Protein AF-A0A3L7RMN1-F1 (afdb_monomer)

Sequence (192 aa):
MQSLAPSSRGGAVPSQRALVDARATFRQRYGNPAARARTSTATLLVAEALLAEATDESDPAVKWVILDEARKLAISAGSPLIIGRAVRIASSEFDFDALNVEYRSLLEIPLRALDPGRASELAMAAEGIATRAEIDRSFDQALLAQGLSIRAWQRAGNIDGARTATKRLETLEQTAKTARTERTAKTPPRAP

Radius of gyration: 19.56 Å; Cα contacts (8 Å, |Δi|>4): 228; chains: 1; bounding box: 64×32×46 Å

Secondary structure (DSSP, 8-state):
---------SEEPPPHHHHHHHHHHHHHHH--HHHH--SHHHHHHHHHHHHH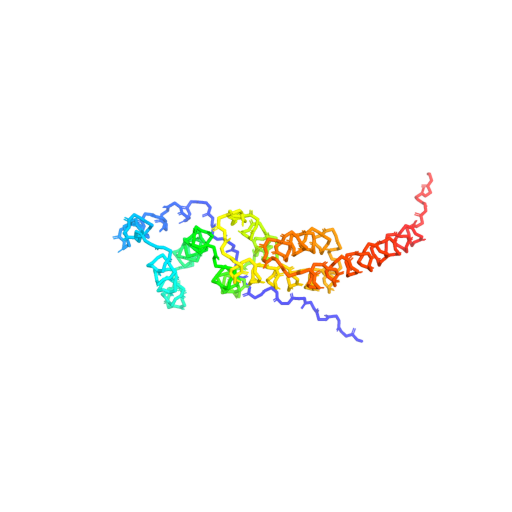HHHH---HHHHHHHHHHHHHHHHHTT-HHHHHHHHHHHHHHEES-HHHHHHHHHHHS-GGG--HHHHHHHHHHHHHHHHHHHHTT-HHHHHHHHHHHHHHHHHTT-HHHHHHHHHHHHHHHHHHHHHHHHHHHTS-----

Structure (mmCIF, N/CA/C/O backbone):
data_AF-A0A3L7RMN1-F1
#
_entry.id   AF-A0A3L7RMN1-F1
#
loop_
_atom_site.group_PDB
_atom_site.id
_atom_site.type_symbol
_atom_site.label_atom_id
_atom_site.label_alt_id
_atom_site.label_comp_id
_atom_site.label_asym_id
_atom_site.label_entity_id
_atom_site.label_seq_id
_atom_site.pdbx_PDB_ins_code
_atom_site.Cartn_x
_atom_site.Cartn_y
_atom_site.Cartn_z
_atom_site.occupancy
_atom_site.B_iso_or_equiv
_atom_site.auth_seq_id
_atom_site.auth_comp_id
_atom_site.auth_asym_id
_atom_site.auth_atom_id
_atom_site.pdbx_PDB_model_num
ATOM 1 N N . MET A 1 1 ? 25.296 22.008 13.315 1.00 45.56 1 MET A N 1
ATOM 2 C CA . MET A 1 1 ? 24.164 21.446 12.549 1.00 45.56 1 MET A CA 1
ATOM 3 C C . MET A 1 1 ? 23.396 20.521 13.477 1.00 45.56 1 MET A C 1
ATOM 5 O O . MET A 1 1 ? 23.897 19.453 13.799 1.00 45.56 1 MET A O 1
ATOM 9 N N . GLN A 1 2 ? 22.269 20.987 14.019 1.00 38.03 2 GLN A N 1
ATOM 10 C CA . GLN A 1 2 ? 21.421 20.189 14.909 1.00 38.03 2 GLN A CA 1
ATOM 11 C C . GLN A 1 2 ? 20.727 19.094 14.092 1.00 38.03 2 GLN A C 1
ATOM 13 O O . GLN A 1 2 ? 20.115 19.378 13.065 1.00 38.03 2 GLN A O 1
ATOM 18 N N . SER A 1 3 ? 20.875 17.849 14.540 1.00 39.81 3 SER A N 1
ATOM 19 C CA . SER A 1 3 ? 20.161 16.692 14.009 1.00 39.81 3 SER A CA 1
ATOM 20 C C . SER A 1 3 ? 18.673 16.868 14.308 1.00 39.81 3 SER A C 1
ATOM 22 O O . SER A 1 3 ? 18.268 16.829 15.470 1.00 39.81 3 SER A O 1
ATOM 24 N N . LEU A 1 4 ? 17.869 17.115 13.275 1.00 41.44 4 LEU A N 1
ATOM 25 C CA . LEU A 1 4 ? 16.416 17.046 13.375 1.00 41.44 4 LEU A CA 1
ATOM 26 C C . LEU A 1 4 ? 16.054 15.571 13.562 1.00 41.44 4 LEU A C 1
ATOM 28 O O . LEU A 1 4 ? 16.084 14.793 12.611 1.00 41.44 4 LEU A O 1
ATOM 32 N N . ALA A 1 5 ? 15.763 15.176 14.801 1.00 39.75 5 ALA A N 1
ATOM 33 C CA . ALA A 1 5 ? 15.141 13.888 15.067 1.00 39.75 5 ALA A CA 1
ATOM 34 C C . ALA A 1 5 ? 13.833 13.791 14.255 1.00 39.75 5 ALA A C 1
ATOM 36 O O . ALA A 1 5 ? 13.096 14.784 14.186 1.00 39.75 5 ALA A O 1
ATOM 37 N N . PRO A 1 6 ? 13.525 12.639 13.633 1.00 45.91 6 PRO A N 1
ATOM 38 C CA . PRO A 1 6 ? 12.238 12.456 12.983 1.00 45.91 6 PRO A CA 1
ATOM 39 C C . PRO A 1 6 ? 11.158 12.615 14.052 1.00 45.91 6 PRO A C 1
ATOM 41 O O . PRO A 1 6 ? 11.152 11.920 15.067 1.00 45.91 6 PRO A O 1
ATOM 44 N N . SER A 1 7 ? 10.271 13.587 13.859 1.00 41.56 7 SER A N 1
ATOM 45 C CA . SER A 1 7 ? 9.122 13.758 14.735 1.00 41.56 7 SER A CA 1
ATOM 46 C C . SER A 1 7 ? 8.133 12.642 14.406 1.00 41.56 7 SER A C 1
ATOM 48 O O . SER A 1 7 ? 7.316 12.794 13.503 1.00 41.56 7 SER A O 1
ATOM 50 N N . SER A 1 8 ? 8.230 11.512 15.116 1.00 45.84 8 SER A N 1
ATOM 51 C CA . SER A 1 8 ? 7.129 10.546 15.193 1.00 45.84 8 SER A CA 1
ATOM 52 C C . SER A 1 8 ? 5.973 11.268 15.888 1.00 45.84 8 SER A C 1
ATOM 54 O O . SER A 1 8 ? 5.980 11.459 17.102 1.00 45.84 8 SER A O 1
ATOM 56 N N . ARG A 1 9 ? 5.061 11.837 15.090 1.00 56.22 9 ARG A N 1
ATOM 57 C CA . ARG A 1 9 ? 3.882 12.574 15.580 1.00 56.22 9 ARG A CA 1
ATOM 58 C C . ARG A 1 9 ? 2.673 11.660 15.802 1.00 56.22 9 ARG A C 1
ATOM 60 O O . ARG A 1 9 ? 1.642 12.156 16.239 1.00 56.22 9 ARG A O 1
ATOM 67 N N . GLY A 1 10 ? 2.790 10.366 15.503 1.00 61.72 10 GLY A N 1
ATOM 68 C CA . GLY A 1 10 ? 1.708 9.398 15.657 1.00 61.72 10 GLY A CA 1
ATOM 69 C C . GLY A 1 10 ? 1.657 8.789 17.058 1.00 61.72 10 GLY A C 1
ATOM 70 O O . GLY A 1 10 ? 2.688 8.562 17.690 1.00 61.72 10 GLY A O 1
ATOM 71 N N . GLY A 1 11 ? 0.451 8.497 17.543 1.00 82.31 11 GLY A N 1
ATOM 72 C CA . GLY A 1 11 ? 0.253 7.625 18.700 1.00 82.31 11 GLY A CA 1
ATOM 73 C C . GLY A 1 11 ? 0.649 6.179 18.380 1.00 82.31 11 GLY A C 1
ATOM 74 O O . GLY A 1 11 ? 0.786 5.791 17.223 1.00 82.31 11 GLY A O 1
ATOM 75 N N . ALA A 1 12 ? 0.829 5.336 19.394 1.00 89.44 12 ALA A N 1
ATOM 76 C CA . ALA A 1 12 ? 1.046 3.911 19.145 1.00 89.44 12 ALA A CA 1
ATOM 77 C C . ALA A 1 12 ? -0.178 3.284 18.449 1.00 89.44 12 ALA A C 1
ATOM 79 O O . ALA A 1 12 ? -1.318 3.672 18.718 1.00 89.44 12 ALA A O 1
ATOM 80 N N . VAL A 1 13 ? 0.050 2.274 17.599 1.00 92.56 13 VAL A N 1
ATOM 81 C CA . VAL A 1 13 ? -1.041 1.445 17.061 1.00 92.56 13 VAL A CA 1
ATOM 82 C C . VAL A 1 13 ? -1.879 0.888 18.224 1.00 92.56 13 VAL A C 1
ATOM 84 O O . VAL A 1 13 ? -1.303 0.402 19.207 1.00 92.56 13 VAL A O 1
ATOM 87 N N . PRO A 1 14 ? -3.223 0.927 18.144 1.00 94.50 14 PRO A N 1
ATOM 88 C CA . PRO A 1 14 ? -4.084 0.410 19.200 1.00 94.50 14 PRO A CA 1
ATOM 89 C C . PRO A 1 14 ? -3.776 -1.051 19.551 1.00 94.50 14 PRO A C 1
ATOM 91 O O . PRO A 1 14 ? -3.522 -1.886 18.682 1.00 94.50 14 PRO A O 1
ATOM 94 N N . SER A 1 15 ? -3.831 -1.374 20.846 1.00 94.56 15 SER A N 1
ATOM 95 C CA . SER A 1 15 ? -3.582 -2.738 21.325 1.00 94.56 15 SER A CA 1
ATOM 96 C C . SER A 1 15 ? -4.578 -3.745 20.743 1.00 94.56 15 SER A C 1
ATOM 98 O O . SER A 1 15 ? -5.725 -3.408 20.448 1.00 94.56 15 SER A O 1
ATOM 100 N N . GLN A 1 16 ? -4.187 -5.021 20.675 1.00 93.19 16 GLN A N 1
ATOM 101 C CA . GLN A 1 16 ? -5.059 -6.081 20.160 1.00 93.19 16 GLN A CA 1
ATOM 102 C C . GLN A 1 16 ? -6.410 -6.144 20.886 1.00 93.19 16 GLN A C 1
ATOM 104 O O . GLN A 1 16 ? -7.436 -6.365 20.249 1.00 93.19 16 GLN A O 1
ATOM 109 N N . ARG A 1 17 ? -6.429 -5.913 22.206 1.00 93.12 17 ARG A N 1
ATOM 110 C CA . ARG A 1 17 ? -7.670 -5.867 22.989 1.00 93.12 17 ARG A CA 1
ATOM 111 C C . ARG A 1 17 ? -8.572 -4.713 22.543 1.00 93.12 17 ARG A C 1
ATOM 113 O O . ARG A 1 17 ? -9.737 -4.952 22.257 1.00 93.12 17 ARG A O 1
ATOM 120 N N . ALA A 1 18 ? -8.020 -3.506 22.406 1.00 94.69 18 ALA A N 1
ATOM 121 C CA . ALA A 1 18 ? -8.768 -2.343 21.922 1.00 94.69 18 ALA A CA 1
ATOM 122 C C . ALA A 1 18 ? -9.314 -2.562 20.500 1.00 94.69 18 ALA A C 1
ATOM 124 O O . ALA A 1 18 ? -10.435 -2.168 20.193 1.00 94.69 18 ALA A O 1
ATOM 125 N N . LEU A 1 19 ? -8.559 -3.258 19.643 1.00 95.56 19 LEU A N 1
ATOM 126 C CA . LEU A 1 19 ? -9.004 -3.599 18.291 1.00 95.56 19 LEU A CA 1
ATOM 127 C C . LEU A 1 19 ? -10.163 -4.605 18.266 1.00 95.56 19 LEU A C 1
ATOM 129 O O . LEU A 1 19 ? -10.961 -4.570 17.330 1.00 95.56 19 LEU A O 1
ATOM 133 N N . VAL A 1 20 ? -10.285 -5.500 19.252 1.00 95.38 20 VAL A N 1
ATOM 134 C CA . VAL A 1 20 ? -11.439 -6.414 19.347 1.00 95.38 20 VAL A CA 1
ATOM 135 C C . VAL A 1 20 ? -12.719 -5.624 19.616 1.00 95.38 20 VAL A C 1
ATOM 137 O O . VAL A 1 20 ? -13.703 -5.800 18.891 1.00 95.38 20 VAL A O 1
ATOM 140 N N . ASP A 1 21 ? -12.677 -4.717 20.591 1.00 94.00 21 ASP A N 1
ATOM 141 C CA . ASP A 1 21 ? -13.819 -3.875 20.960 1.00 94.00 21 ASP A CA 1
ATOM 142 C C . ASP A 1 21 ? -14.177 -2.913 19.815 1.00 94.00 21 ASP A C 1
ATOM 144 O O . ASP A 1 21 ? -15.328 -2.852 19.378 1.00 94.00 21 ASP A O 1
ATOM 148 N N . ALA A 1 22 ? -13.178 -2.265 19.210 1.00 96.38 22 ALA A N 1
ATOM 149 C CA . ALA A 1 22 ? -13.371 -1.389 18.056 1.00 96.38 22 ALA A CA 1
ATOM 150 C C . ALA A 1 22 ? -13.983 -2.110 16.843 1.00 96.38 22 ALA A C 1
ATOM 152 O O . ALA A 1 22 ? -14.832 -1.550 16.151 1.00 96.38 22 ALA A O 1
ATOM 153 N N . ARG A 1 23 ? -13.625 -3.379 16.593 1.00 95.56 23 ARG A N 1
ATOM 154 C CA . ARG A 1 23 ? -14.259 -4.199 15.540 1.00 95.56 23 ARG A CA 1
ATOM 155 C C . ARG A 1 23 ? -15.709 -4.548 15.859 1.00 95.56 23 ARG A C 1
ATOM 157 O O . ARG A 1 23 ? -16.492 -4.768 14.933 1.00 95.56 23 ARG A O 1
ATOM 164 N N . ALA A 1 24 ? -16.086 -4.664 17.131 1.00 94.12 24 ALA A N 1
ATOM 165 C CA . ALA A 1 24 ? -17.489 -4.816 17.508 1.00 94.12 24 ALA A CA 1
ATOM 166 C C . ALA A 1 24 ? -18.262 -3.523 17.210 1.00 94.12 24 ALA A C 1
ATOM 168 O O . ALA A 1 24 ? -19.269 -3.580 16.502 1.00 94.12 24 ALA A O 1
ATOM 169 N N . THR A 1 25 ? -17.726 -2.370 17.622 1.00 94.88 25 THR A N 1
ATOM 170 C CA . THR A 1 25 ? -18.287 -1.043 17.320 1.00 94.88 25 THR A CA 1
ATOM 171 C C . THR A 1 25 ? -18.431 -0.814 15.816 1.00 94.88 25 THR A C 1
ATOM 173 O O . THR A 1 25 ? -19.506 -0.450 15.340 1.00 94.88 25 THR A O 1
ATOM 176 N N . PHE A 1 26 ? -17.386 -1.103 15.036 1.00 95.94 26 PHE A N 1
ATOM 177 C CA . PHE A 1 26 ? -17.414 -0.993 13.578 1.00 95.94 26 PHE A CA 1
ATOM 178 C C . PHE A 1 26 ? -18.531 -1.848 12.966 1.00 95.94 26 PHE A C 1
ATOM 180 O O . PHE A 1 26 ? -19.325 -1.358 12.164 1.00 95.94 26 PHE A O 1
ATOM 187 N N . ARG A 1 27 ? -18.643 -3.121 13.371 1.00 94.50 27 ARG A N 1
ATOM 188 C CA . ARG A 1 27 ? -19.690 -4.025 12.866 1.00 94.50 27 ARG A CA 1
ATOM 189 C C . ARG A 1 27 ? -21.091 -3.566 13.254 1.00 94.50 27 ARG A C 1
ATOM 191 O O . ARG A 1 27 ? -22.009 -3.735 12.460 1.00 94.50 27 ARG A O 1
ATOM 198 N N . GLN A 1 28 ? -21.266 -2.978 14.434 1.00 94.12 28 GLN A N 1
ATOM 199 C CA . GLN A 1 28 ? -22.550 -2.419 14.847 1.00 94.12 28 GLN A CA 1
ATOM 200 C C . GLN A 1 28 ? -22.950 -1.215 13.980 1.00 94.12 28 GLN A C 1
ATOM 202 O O . GLN A 1 28 ? -24.106 -1.125 13.576 1.00 94.12 28 GLN A O 1
ATOM 207 N N . ARG A 1 29 ? -22.003 -0.319 13.663 1.00 93.94 29 ARG A N 1
ATOM 208 C CA . ARG A 1 29 ? -22.262 0.886 12.853 1.00 93.94 29 ARG A CA 1
ATOM 209 C C . ARG A 1 29 ? -22.457 0.573 11.368 1.00 93.94 29 ARG A C 1
ATOM 211 O O . ARG A 1 29 ? -23.415 1.034 10.755 1.00 93.94 29 ARG A O 1
ATOM 218 N N . TYR A 1 30 ? -21.570 -0.233 10.786 1.00 91.44 30 TYR A N 1
ATOM 219 C CA . TYR A 1 30 ? -21.488 -0.413 9.330 1.00 91.44 30 TYR A CA 1
ATOM 220 C C . TYR A 1 30 ? -21.954 -1.791 8.843 1.00 91.44 30 TYR A C 1
ATOM 222 O O . TYR A 1 30 ? -22.205 -1.983 7.650 1.00 91.44 30 TYR A O 1
ATOM 230 N N . GLY A 1 31 ? -22.112 -2.766 9.742 1.00 89.75 31 GLY A N 1
ATOM 231 C CA . GLY A 1 31 ? -22.397 -4.152 9.381 1.00 89.75 31 GLY A CA 1
ATOM 232 C C . GLY A 1 31 ? -21.205 -4.815 8.690 1.00 89.75 31 GLY A C 1
ATOM 233 O O . GLY A 1 31 ? -20.082 -4.779 9.189 1.00 89.75 31 GLY A O 1
ATOM 234 N N . ASN A 1 32 ? -21.460 -5.435 7.534 1.00 85.44 32 ASN A N 1
ATOM 235 C CA . ASN A 1 32 ? -20.429 -5.947 6.633 1.00 85.44 32 ASN A CA 1
ATOM 236 C C . ASN A 1 32 ? -20.4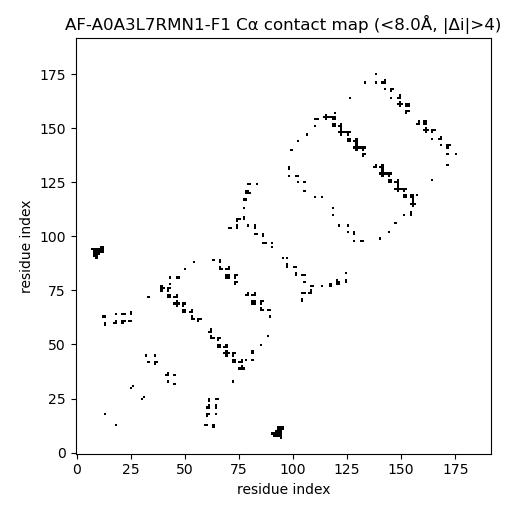54 -5.122 5.330 1.00 85.44 32 ASN A C 1
ATOM 238 O O . ASN A 1 32 ? -21.273 -5.410 4.450 1.00 85.44 32 ASN A O 1
ATOM 242 N N . PRO A 1 33 ? -19.597 -4.091 5.200 1.00 79.50 33 PRO A N 1
ATOM 243 C CA . PRO A 1 33 ? -19.601 -3.208 4.036 1.00 79.50 33 PRO A CA 1
ATOM 244 C C . PRO A 1 33 ? -19.289 -3.959 2.736 1.00 79.50 33 PRO A C 1
ATOM 246 O O . PRO A 1 33 ? -19.940 -3.726 1.718 1.00 79.50 33 PRO A O 1
ATOM 249 N N . ALA A 1 34 ? -18.371 -4.932 2.791 1.00 75.62 34 ALA A N 1
ATOM 250 C CA . ALA A 1 34 ? -18.014 -5.769 1.647 1.00 75.62 34 ALA A CA 1
ATOM 251 C C . ALA A 1 34 ? -19.207 -6.594 1.137 1.00 75.62 34 ALA A C 1
ATOM 253 O O . ALA A 1 34 ? -19.394 -6.733 -0.065 1.00 75.62 34 ALA A O 1
ATOM 254 N N . ALA A 1 35 ? -20.068 -7.090 2.032 1.00 79.19 35 ALA A N 1
ATOM 255 C CA . ALA A 1 35 ? -21.261 -7.842 1.634 1.00 79.19 35 ALA A CA 1
ATOM 256 C C . ALA A 1 35 ? -22.322 -6.978 0.924 1.00 79.19 35 ALA A C 1
ATOM 258 O O . ALA A 1 35 ? -23.165 -7.504 0.194 1.00 79.19 35 ALA A O 1
ATOM 259 N N . ARG A 1 36 ? -22.309 -5.656 1.141 1.00 78.50 36 ARG A N 1
ATOM 260 C CA . ARG A 1 36 ? -23.261 -4.716 0.526 1.00 78.50 36 ARG A CA 1
ATOM 261 C C . ARG A 1 36 ? -22.786 -4.220 -0.842 1.00 78.50 36 ARG A C 1
ATOM 263 O O . ARG A 1 36 ? -23.615 -3.929 -1.703 1.00 78.50 36 ARG A O 1
ATOM 270 N N . ALA A 1 37 ? -21.476 -4.162 -1.064 1.00 88.94 37 ALA A N 1
ATOM 271 C CA . ALA A 1 37 ? -20.878 -3.708 -2.311 1.00 88.94 37 ALA A CA 1
ATOM 272 C C . ALA A 1 37 ? -20.697 -4.864 -3.314 1.00 88.94 37 ALA A C 1
ATOM 274 O O . ALA A 1 37 ? -19.720 -5.603 -3.279 1.00 88.94 37 ALA A O 1
ATOM 275 N N . ARG A 1 38 ? -21.655 -5.026 -4.237 1.00 87.50 38 ARG A N 1
ATOM 276 C CA . ARG A 1 38 ? -21.656 -6.132 -5.223 1.00 87.50 38 ARG A CA 1
ATOM 277 C C . ARG A 1 38 ? -20.805 -5.884 -6.474 1.00 87.50 38 ARG A C 1
ATOM 279 O O . ARG A 1 38 ? -20.709 -6.764 -7.323 1.00 87.50 38 ARG A O 1
ATOM 286 N N . THR A 1 39 ? -20.231 -4.694 -6.625 1.00 92.06 39 THR A N 1
ATOM 287 C CA . THR A 1 39 ? -19.416 -4.306 -7.787 1.00 92.06 39 THR A CA 1
ATOM 288 C C . THR A 1 39 ? -18.154 -3.597 -7.322 1.00 92.06 39 THR A C 1
ATOM 290 O O . THR A 1 39 ? -18.161 -2.970 -6.264 1.00 92.06 39 THR A O 1
ATOM 293 N N . SER A 1 40 ? -17.086 -3.636 -8.124 1.00 91.12 40 SER A N 1
ATOM 294 C CA . SER A 1 40 ? -15.842 -2.914 -7.821 1.00 91.12 40 SER A CA 1
ATOM 295 C C . SER A 1 40 ? -16.099 -1.423 -7.591 1.00 91.12 40 SER A C 1
ATOM 297 O O . SER A 1 40 ? -15.628 -0.869 -6.605 1.00 91.12 40 SER A O 1
ATOM 299 N N . THR A 1 41 ? -16.925 -0.786 -8.424 1.00 93.31 41 THR A N 1
ATOM 300 C CA . THR A 1 41 ? -17.320 0.621 -8.258 1.00 93.31 41 THR A CA 1
ATOM 301 C C . THR A 1 41 ? -18.026 0.878 -6.928 1.00 93.31 41 THR A C 1
ATOM 303 O O . THR A 1 41 ? -17.667 1.821 -6.228 1.00 93.31 41 THR A O 1
ATOM 306 N N . ALA A 1 42 ? -18.996 0.040 -6.542 1.00 94.56 42 ALA A N 1
ATOM 307 C CA . ALA A 1 42 ? -19.669 0.184 -5.252 1.00 94.56 42 ALA A CA 1
ATOM 308 C C . ALA A 1 42 ? -18.687 -0.005 -4.085 1.00 94.56 42 ALA A C 1
ATOM 310 O O . ALA A 1 42 ? -18.741 0.741 -3.112 1.00 94.56 42 ALA A O 1
ATOM 311 N N . THR A 1 43 ? -17.750 -0.948 -4.204 1.00 95.56 43 THR A N 1
ATOM 312 C CA . THR A 1 43 ? -16.712 -1.192 -3.195 1.00 95.56 43 THR A CA 1
ATOM 313 C C . THR A 1 43 ? -15.807 0.024 -3.020 1.00 95.56 43 THR A C 1
ATOM 315 O O . THR A 1 43 ? -15.489 0.385 -1.889 1.00 95.56 43 THR A O 1
ATOM 318 N N . LEU A 1 44 ? -15.440 0.700 -4.114 1.00 95.44 44 LEU A N 1
ATOM 319 C CA . LEU A 1 44 ? -14.654 1.936 -4.059 1.00 95.44 44 LEU A CA 1
ATOM 320 C C . LEU A 1 44 ? -15.417 3.074 -3.384 1.00 95.44 44 LEU A C 1
ATOM 322 O O . LEU A 1 44 ? -14.840 3.758 -2.547 1.00 95.44 44 LEU A O 1
ATOM 326 N N . LEU A 1 45 ? -16.704 3.251 -3.696 1.00 96.00 45 LEU A N 1
ATOM 327 C CA . LEU A 1 45 ? -17.532 4.276 -3.051 1.00 96.00 45 LEU A CA 1
ATOM 328 C C . LEU A 1 45 ? -17.639 4.051 -1.538 1.00 96.00 45 LEU A C 1
ATOM 330 O O . LEU A 1 45 ? -17.542 5.001 -0.767 1.00 96.00 45 LEU A O 1
ATOM 334 N N . VAL A 1 46 ? -17.791 2.796 -1.107 1.00 96.56 46 VAL A N 1
ATOM 335 C CA . VAL A 1 46 ? -17.795 2.449 0.320 1.00 96.56 46 VAL A CA 1
ATOM 336 C C . VAL A 1 46 ? -16.430 2.721 0.953 1.00 96.56 46 VAL A C 1
ATOM 338 O O . VAL A 1 46 ? -16.374 3.290 2.039 1.00 96.56 46 VAL A O 1
ATOM 341 N N . ALA A 1 47 ? -15.330 2.357 0.289 1.00 97.44 47 ALA A N 1
ATOM 342 C CA . ALA A 1 47 ? -13.989 2.624 0.802 1.00 97.44 47 ALA A CA 1
ATOM 343 C C . ALA A 1 47 ? -13.718 4.134 0.952 1.00 97.44 47 ALA A C 1
ATOM 345 O O . ALA A 1 47 ? -13.189 4.554 1.976 1.00 97.44 47 ALA A O 1
ATOM 346 N N . GLU A 1 48 ? -14.131 4.954 -0.019 1.00 97.44 48 GLU A N 1
ATOM 347 C CA . GLU A 1 48 ? -14.050 6.421 0.056 1.00 97.44 48 GLU A CA 1
ATOM 348 C C . GLU A 1 48 ? -14.887 6.989 1.208 1.00 97.44 48 GLU A C 1
ATOM 350 O O . GLU A 1 48 ? -14.401 7.833 1.960 1.00 97.44 48 GLU A O 1
ATOM 355 N N . ALA A 1 49 ? -16.117 6.496 1.393 1.00 96.69 49 ALA A N 1
ATOM 356 C CA . ALA A 1 49 ? -16.969 6.914 2.505 1.00 96.69 49 ALA A CA 1
ATOM 357 C C . ALA A 1 49 ? -16.328 6.597 3.867 1.00 96.69 49 ALA A C 1
ATOM 359 O O . ALA A 1 49 ? -16.347 7.435 4.764 1.00 96.69 49 ALA A O 1
ATOM 360 N N . LEU A 1 50 ? -15.697 5.424 4.006 1.00 97.69 50 LEU A N 1
ATOM 361 C CA . LEU A 1 50 ? -14.948 5.071 5.214 1.00 97.69 50 LEU A CA 1
ATOM 362 C C . LEU A 1 50 ? -13.719 5.971 5.422 1.00 97.69 50 LEU A C 1
ATOM 364 O O . LEU A 1 50 ? -13.430 6.334 6.557 1.00 97.69 50 LEU A O 1
ATOM 368 N N . LEU A 1 51 ? -12.998 6.362 4.364 1.00 97.81 51 LEU A N 1
ATOM 369 C CA . LEU A 1 51 ? -11.875 7.301 4.502 1.00 97.81 51 LEU A CA 1
ATOM 370 C C . LEU A 1 51 ? -12.319 8.693 4.961 1.00 97.81 51 LEU A C 1
ATOM 372 O O . LEU A 1 51 ? -11.607 9.325 5.741 1.00 97.81 51 LEU A O 1
ATOM 376 N N . ALA A 1 52 ? -13.467 9.170 4.476 1.00 97.12 52 ALA A N 1
ATOM 377 C CA . ALA A 1 52 ? -14.038 10.430 4.936 1.00 97.12 52 ALA A CA 1
ATOM 378 C C . ALA A 1 52 ? -14.378 10.345 6.432 1.00 97.12 52 ALA A C 1
ATOM 380 O O . ALA A 1 52 ? -13.869 11.135 7.218 1.00 97.12 52 ALA A O 1
ATOM 381 N N . GLU A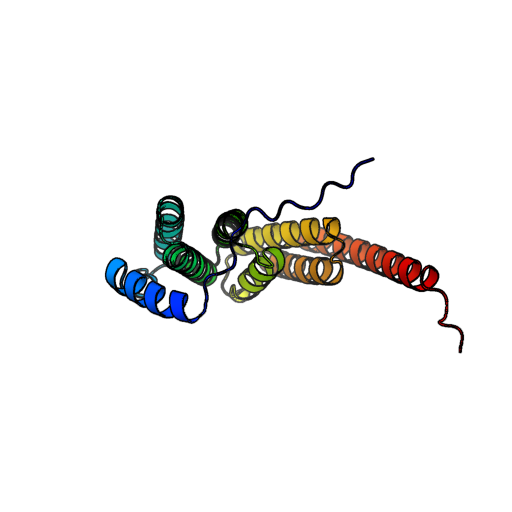 1 53 ? -15.113 9.310 6.836 1.00 96.81 53 GLU A N 1
ATOM 382 C CA . GLU A 1 53 ? -15.494 9.070 8.233 1.00 96.81 53 GLU A CA 1
ATOM 383 C C . GLU A 1 53 ? -14.287 8.915 9.175 1.00 96.81 53 GLU A C 1
ATOM 385 O O . GLU A 1 53 ? -14.280 9.444 10.283 1.00 96.81 53 GLU A O 1
ATOM 390 N N . ALA A 1 54 ? -13.224 8.230 8.740 1.00 97.19 54 ALA A N 1
ATOM 391 C CA . ALA A 1 54 ? -12.008 8.067 9.540 1.00 97.19 54 ALA A CA 1
ATOM 392 C C . ALA A 1 54 ? -11.340 9.403 9.910 1.00 97.19 54 ALA A C 1
ATOM 394 O O . ALA A 1 54 ? -10.578 9.457 10.876 1.00 97.19 54 ALA A O 1
ATOM 395 N N . THR A 1 55 ? -11.594 10.464 9.139 1.00 95.25 55 THR A N 1
ATOM 396 C CA . THR A 1 55 ? -11.052 11.801 9.408 1.00 95.25 55 THR A CA 1
ATOM 397 C C . THR A 1 55 ? -11.730 12.437 10.625 1.00 95.25 55 THR A C 1
ATOM 399 O O . THR A 1 55 ? -11.056 13.107 11.405 1.00 95.25 55 THR A O 1
ATOM 402 N N . ASP A 1 56 ? -13.022 12.160 10.823 1.00 95.81 56 ASP A N 1
ATOM 403 C CA . ASP A 1 56 ? -13.848 12.726 11.897 1.00 95.81 56 ASP A CA 1
ATOM 404 C C . ASP A 1 56 ? -13.952 11.809 13.136 1.00 95.81 56 ASP A C 1
ATOM 406 O O . ASP A 1 56 ? -14.382 12.248 14.204 1.00 95.81 56 ASP A O 1
ATOM 410 N N . GLU A 1 57 ? -13.535 10.541 13.032 1.00 97.25 57 GLU A N 1
ATOM 411 C CA . GLU A 1 57 ? -13.550 9.596 14.154 1.00 97.25 57 GLU A CA 1
ATOM 412 C C . GLU A 1 57 ? -12.566 10.010 15.262 1.00 97.25 57 GLU A C 1
ATOM 414 O O . GLU A 1 57 ? -11.372 10.223 15.029 1.00 97.25 57 GLU A O 1
ATOM 419 N N . SER A 1 58 ? -13.058 10.086 16.498 1.00 95.69 58 SER A N 1
ATOM 420 C CA . SER A 1 58 ? -12.276 10.513 17.659 1.00 95.69 58 SER A CA 1
ATOM 421 C C . SER A 1 58 ? -11.665 9.347 18.431 1.00 95.69 58 SER A C 1
ATOM 423 O O . SER A 1 58 ? -10.607 9.520 19.037 1.00 95.69 58 SER A O 1
ATOM 425 N N . ASP A 1 59 ? -12.279 8.161 18.396 1.00 96.31 59 ASP A N 1
ATOM 426 C CA . ASP A 1 59 ? -11.732 6.956 19.018 1.00 96.31 59 ASP A CA 1
ATOM 427 C C . ASP A 1 59 ? -10.593 6.385 18.145 1.00 96.31 59 ASP A C 1
ATOM 429 O O . ASP A 1 59 ? -10.847 5.905 17.034 1.00 96.31 59 ASP A O 1
ATOM 433 N N . PRO A 1 60 ? -9.332 6.365 18.625 1.00 95.94 60 PRO A N 1
ATOM 434 C CA . PRO A 1 60 ? -8.201 5.900 17.824 1.00 95.94 60 PRO A CA 1
ATOM 435 C C . PRO A 1 60 ? -8.306 4.427 17.406 1.00 95.94 60 PRO A C 1
ATOM 437 O O . PRO A 1 60 ? -7.854 4.055 16.321 1.00 95.94 60 PRO A O 1
ATOM 440 N N . ALA A 1 61 ? -8.904 3.570 18.239 1.00 96.94 61 ALA A N 1
ATOM 441 C CA . ALA A 1 61 ? -9.068 2.156 17.923 1.00 96.94 61 ALA A CA 1
ATOM 442 C C . ALA A 1 61 ? -10.122 1.955 16.830 1.00 96.94 61 ALA A C 1
ATOM 444 O O . ALA A 1 61 ? -9.909 1.162 15.909 1.00 96.94 61 ALA A O 1
ATOM 445 N N . VAL A 1 62 ? -11.226 2.705 16.887 1.00 97.06 62 VAL A N 1
ATOM 446 C CA . VAL A 1 62 ? -12.251 2.686 15.833 1.00 97.06 62 VAL A CA 1
ATOM 447 C C . VAL A 1 62 ? -11.706 3.295 14.543 1.00 97.06 62 VAL A C 1
ATOM 449 O O . VAL A 1 62 ? -11.845 2.668 13.492 1.00 97.06 62 VAL A O 1
ATOM 452 N N . LYS A 1 63 ? -10.998 4.432 14.613 1.00 97.88 63 LYS A N 1
ATOM 453 C CA . LYS A 1 63 ? -10.341 5.067 13.458 1.00 97.88 63 LYS A CA 1
ATOM 454 C C . LYS A 1 63 ? -9.408 4.091 12.744 1.00 97.88 63 LYS A C 1
ATOM 456 O O . LYS A 1 63 ? -9.501 3.926 11.528 1.00 97.88 63 LYS A O 1
ATOM 461 N N . TRP A 1 64 ? -8.557 3.388 13.496 1.00 97.75 64 TRP A N 1
ATOM 462 C CA . TRP A 1 64 ? -7.668 2.367 12.938 1.00 97.75 64 TRP A CA 1
ATOM 463 C C . TRP A 1 64 ? -8.440 1.274 12.190 1.00 97.75 64 TRP A C 1
ATOM 465 O O . TRP A 1 64 ? -8.074 0.909 11.074 1.00 97.75 64 TRP A O 1
ATOM 475 N N . VAL A 1 65 ? -9.525 0.758 12.779 1.00 97.75 65 VAL A N 1
ATOM 476 C CA . VAL A 1 65 ? -10.358 -0.273 12.140 1.00 97.75 65 VAL A CA 1
ATOM 477 C C . VAL A 1 65 ? -11.021 0.256 10.867 1.00 97.75 65 VAL A C 1
ATOM 479 O O . VAL A 1 65 ? -11.018 -0.452 9.864 1.00 97.75 65 VAL A O 1
ATOM 482 N N . ILE A 1 66 ? -11.538 1.489 10.864 1.00 98.06 66 ILE A N 1
ATOM 483 C CA . ILE A 1 66 ? -12.135 2.102 9.668 1.00 98.06 66 ILE A CA 1
ATOM 484 C C . ILE A 1 66 ? -11.102 2.187 8.534 1.00 98.06 66 ILE A C 1
ATOM 486 O O . ILE A 1 66 ? -11.394 1.779 7.408 1.00 98.06 66 ILE A O 1
ATOM 490 N N . LEU A 1 67 ? -9.883 2.651 8.829 1.00 98.25 67 LEU A N 1
ATOM 491 C CA . LEU A 1 67 ? -8.795 2.751 7.849 1.00 98.25 67 LEU A CA 1
ATOM 492 C C . LEU A 1 67 ? -8.345 1.373 7.334 1.00 98.25 67 LEU A C 1
ATOM 494 O O . LEU A 1 67 ? -8.122 1.209 6.132 1.00 98.25 67 LEU A O 1
ATOM 498 N N . ASP A 1 68 ? -8.251 0.369 8.214 1.00 97.69 68 ASP A N 1
ATOM 499 C CA . ASP A 1 68 ? -7.916 -1.011 7.838 1.00 97.69 68 ASP A CA 1
ATOM 500 C C . ASP A 1 68 ? -8.987 -1.629 6.923 1.00 97.69 68 ASP A C 1
ATOM 502 O O . ASP A 1 68 ? -8.659 -2.259 5.916 1.00 97.69 68 ASP A O 1
ATOM 506 N N . GLU A 1 69 ? -10.270 -1.415 7.217 1.00 97.69 69 GLU A N 1
ATOM 507 C CA . GLU A 1 69 ? -11.373 -1.911 6.387 1.00 97.69 69 GLU A CA 1
ATOM 508 C C . GLU A 1 69 ? -11.474 -1.166 5.047 1.00 97.69 69 GLU A C 1
ATOM 510 O O . GLU A 1 69 ? -11.640 -1.806 4.007 1.00 97.69 69 GLU A O 1
ATOM 515 N N . ALA A 1 70 ? -11.272 0.157 5.021 1.00 98.12 70 ALA A N 1
ATOM 516 C CA . ALA A 1 70 ? -11.188 0.924 3.775 1.00 98.12 70 ALA A CA 1
ATOM 517 C C . ALA A 1 70 ? -10.060 0.403 2.869 1.00 98.12 70 ALA A C 1
ATOM 519 O O . ALA A 1 70 ? -10.258 0.195 1.668 1.00 98.12 70 ALA A O 1
ATOM 520 N N . ARG A 1 71 ? -8.889 0.113 3.452 1.00 98.19 71 ARG A N 1
ATOM 521 C CA . ARG A 1 71 ? -7.747 -0.480 2.747 1.00 98.19 71 ARG A CA 1
ATOM 522 C C . ARG A 1 71 ? -8.081 -1.862 2.181 1.00 98.19 71 ARG A C 1
ATOM 524 O O . ARG A 1 71 ? -7.792 -2.109 1.014 1.00 98.19 71 ARG A O 1
ATOM 531 N N . LYS A 1 72 ? -8.724 -2.751 2.947 1.00 97.19 72 LYS A N 1
ATOM 532 C CA . LYS A 1 72 ? -9.139 -4.086 2.460 1.00 97.19 72 LYS A CA 1
ATOM 533 C C . LYS A 1 72 ? -10.142 -4.011 1.314 1.00 97.19 72 LYS A C 1
ATOM 535 O O . LYS A 1 72 ? -10.009 -4.739 0.331 1.00 97.19 72 LYS A O 1
ATOM 540 N N . LEU A 1 73 ? -11.123 -3.113 1.409 1.00 96.88 73 LEU A N 1
ATOM 541 C CA . LEU A 1 73 ? -12.073 -2.878 0.322 1.00 96.88 73 LEU A CA 1
ATOM 542 C C . LEU A 1 73 ? -11.344 -2.378 -0.930 1.00 96.88 73 LEU A C 1
ATOM 544 O O . LEU A 1 73 ? -11.572 -2.907 -2.018 1.00 96.88 73 LEU A O 1
ATOM 548 N N . ALA A 1 74 ? -10.405 -1.443 -0.780 1.00 97.19 74 ALA A N 1
ATOM 549 C CA . ALA A 1 74 ? -9.587 -0.947 -1.882 1.00 97.19 74 ALA A CA 1
ATOM 550 C C . ALA A 1 74 ? -8.722 -2.037 -2.534 1.00 97.19 74 ALA A C 1
ATOM 552 O O . ALA A 1 74 ? -8.632 -2.073 -3.760 1.00 97.19 74 ALA A O 1
ATOM 553 N N . ILE A 1 75 ? -8.148 -2.957 -1.748 1.00 97.56 75 ILE A N 1
ATOM 554 C CA . ILE A 1 75 ? -7.441 -4.143 -2.260 1.00 97.56 75 ILE A CA 1
ATOM 555 C C . ILE A 1 75 ? -8.388 -4.992 -3.110 1.00 97.56 75 ILE A C 1
ATOM 557 O O . ILE A 1 75 ? -8.078 -5.297 -4.261 1.00 97.56 75 ILE A O 1
ATOM 561 N N . SER A 1 76 ? -9.571 -5.319 -2.580 1.00 95.44 76 SER A N 1
ATOM 562 C CA . SER A 1 76 ? -10.553 -6.151 -3.291 1.00 95.44 76 SER A CA 1
ATOM 563 C C . SER A 1 76 ? -11.070 -5.504 -4.582 1.00 95.44 76 SER A C 1
ATOM 565 O O . SER A 1 76 ? -11.349 -6.197 -5.557 1.00 95.44 76 SER A O 1
ATOM 567 N N . ALA A 1 77 ? -11.152 -4.172 -4.608 1.00 95.31 77 ALA A N 1
ATOM 568 C CA . ALA A 1 77 ? -11.551 -3.399 -5.777 1.00 95.31 77 ALA A CA 1
ATOM 569 C C . ALA A 1 77 ? -10.384 -3.065 -6.722 1.00 95.31 77 ALA A C 1
ATOM 571 O O . ALA A 1 77 ? -10.615 -2.471 -7.775 1.00 95.31 77 ALA A O 1
ATOM 572 N N . GLY A 1 78 ? -9.146 -3.414 -6.356 1.00 96.62 78 GLY A N 1
ATOM 573 C CA . GLY A 1 78 ? -7.951 -3.137 -7.146 1.00 96.62 78 GLY A CA 1
ATOM 574 C C . GLY A 1 78 ? -7.628 -1.649 -7.292 1.00 96.62 78 GLY A C 1
ATOM 575 O O . GLY A 1 78 ? -7.265 -1.226 -8.385 1.00 96.62 78 GLY A O 1
ATOM 576 N N . SER A 1 79 ? -7.773 -0.852 -6.224 1.00 97.50 79 SER A N 1
ATOM 577 C CA . SER A 1 79 ? -7.465 0.589 -6.218 1.00 97.50 79 SER A CA 1
ATOM 578 C C . SER A 1 79 ? -6.229 0.925 -5.372 1.00 97.50 79 SER A C 1
ATOM 580 O O . SER A 1 79 ? -6.332 1.107 -4.153 1.00 97.50 79 SER A O 1
ATOM 582 N N . PRO A 1 80 ? -5.055 1.082 -6.010 1.00 97.75 80 PRO A N 1
ATOM 583 C CA . PRO A 1 80 ? -3.826 1.533 -5.354 1.00 97.75 80 PRO A CA 1
ATOM 584 C C . PRO A 1 80 ? -3.960 2.925 -4.727 1.00 97.75 80 PRO A C 1
ATOM 586 O O . PRO A 1 80 ? -3.377 3.195 -3.678 1.00 97.75 80 PRO A O 1
ATOM 589 N N . LEU A 1 81 ? -4.753 3.809 -5.345 1.00 97.19 81 LEU A N 1
ATOM 590 C CA . LEU A 1 81 ? -4.944 5.186 -4.889 1.00 97.19 81 LEU A CA 1
ATOM 591 C C . LEU A 1 81 ? -5.594 5.245 -3.502 1.00 97.19 81 LEU A C 1
ATOM 593 O O . LEU A 1 81 ? -5.121 5.974 -2.628 1.00 97.19 81 LEU A O 1
ATOM 597 N N . ILE A 1 82 ? -6.659 4.467 -3.285 1.00 98.06 82 ILE A N 1
ATOM 598 C CA . ILE A 1 82 ? -7.355 4.438 -1.991 1.00 98.06 82 ILE A CA 1
ATOM 599 C C . ILE A 1 82 ? -6.477 3.763 -0.931 1.00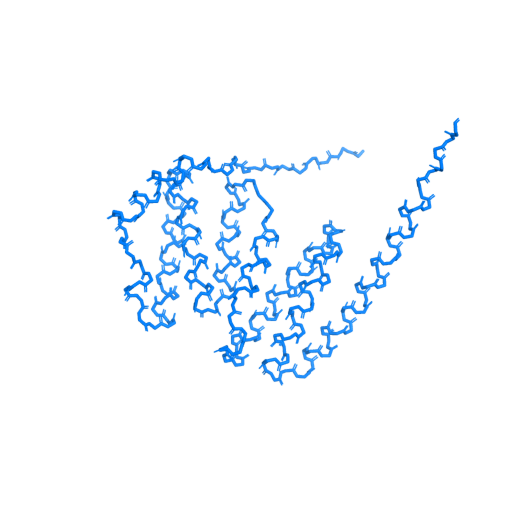 98.06 82 ILE A C 1
ATOM 601 O O . ILE A 1 82 ? -6.418 4.255 0.193 1.00 98.06 82 ILE A O 1
ATOM 605 N N . ILE A 1 83 ? -5.727 2.710 -1.287 1.00 98.62 83 ILE A N 1
ATOM 606 C CA . ILE A 1 83 ? -4.741 2.084 -0.386 1.00 98.62 83 ILE A CA 1
ATOM 607 C C . ILE A 1 83 ? -3.723 3.121 0.102 1.00 98.62 83 ILE A C 1
ATOM 609 O O . ILE A 1 83 ? -3.541 3.276 1.310 1.00 98.62 83 ILE A O 1
ATOM 613 N N . GLY A 1 84 ? -3.097 3.863 -0.816 1.00 98.06 84 GLY A N 1
ATOM 614 C CA . GLY A 1 84 ? -2.106 4.881 -0.466 1.00 98.06 84 GLY A CA 1
ATOM 615 C C . GLY A 1 84 ? -2.686 6.001 0.404 1.00 98.06 84 GLY A C 1
ATOM 616 O O . GLY A 1 84 ? -2.028 6.463 1.336 1.00 98.06 84 GLY A O 1
ATOM 617 N N . ARG A 1 85 ? -3.938 6.416 0.162 1.00 98.12 85 ARG A N 1
ATOM 618 C CA . ARG A 1 85 ? -4.639 7.393 1.017 1.00 98.12 85 ARG A CA 1
ATOM 619 C C . ARG A 1 85 ? -4.928 6.841 2.412 1.00 98.12 85 ARG A C 1
ATOM 621 O O . ARG A 1 85 ? -4.629 7.532 3.381 1.00 98.12 85 ARG A O 1
ATOM 628 N N . ALA A 1 86 ? -5.442 5.615 2.519 1.00 98.44 86 ALA A N 1
ATOM 629 C CA . ALA A 1 86 ? -5.711 4.957 3.799 1.00 98.44 86 ALA A CA 1
ATOM 630 C C . ALA A 1 86 ? -4.441 4.864 4.655 1.00 98.44 86 ALA A C 1
ATOM 632 O O . ALA A 1 86 ? -4.445 5.249 5.822 1.00 98.44 86 ALA A O 1
ATOM 633 N N . VAL A 1 87 ? -3.331 4.419 4.052 1.00 98.12 87 VAL A N 1
ATOM 634 C CA . VAL A 1 87 ? -2.034 4.317 4.734 1.00 98.12 87 VAL A CA 1
ATOM 635 C C . VAL A 1 87 ? -1.503 5.691 5.128 1.00 98.12 87 VAL A C 1
ATOM 637 O O . VAL A 1 87 ? -1.007 5.840 6.238 1.00 98.12 87 VAL A O 1
ATOM 640 N N . ARG A 1 88 ? -1.638 6.707 4.267 1.00 97.25 88 ARG A N 1
ATOM 641 C CA . ARG A 1 88 ? -1.199 8.072 4.585 1.00 97.25 88 ARG A CA 1
ATOM 642 C C . ARG A 1 88 ? -1.948 8.645 5.787 1.00 97.25 88 ARG A C 1
ATOM 644 O O . ARG A 1 88 ? -1.291 9.143 6.695 1.00 97.25 88 ARG A O 1
ATOM 651 N N . ILE A 1 89 ? -3.279 8.539 5.805 1.00 96.81 89 ILE A N 1
ATOM 652 C CA . ILE A 1 89 ? -4.106 8.988 6.938 1.00 96.81 89 ILE A CA 1
ATOM 653 C C . ILE A 1 89 ? -3.735 8.205 8.201 1.00 96.81 89 ILE A C 1
ATOM 655 O O . ILE A 1 89 ? -3.549 8.791 9.258 1.00 96.81 89 ILE A O 1
ATOM 659 N N . ALA A 1 90 ? -3.545 6.887 8.102 1.00 97.25 90 ALA A N 1
ATOM 660 C CA . ALA A 1 90 ? -3.096 6.106 9.248 1.00 97.25 90 ALA A CA 1
ATOM 661 C C . ALA A 1 90 ? -1.719 6.580 9.747 1.00 97.25 90 ALA A C 1
ATOM 663 O O . ALA A 1 90 ? -1.532 6.756 10.943 1.00 97.25 90 ALA A O 1
ATOM 664 N N . SER A 1 91 ? -0.760 6.828 8.852 1.00 96.50 91 SER A N 1
ATOM 665 C CA . SER A 1 91 ? 0.609 7.221 9.221 1.00 96.50 91 SER A CA 1
ATOM 666 C C . SER A 1 91 ? 0.724 8.625 9.822 1.00 96.50 91 SER A C 1
ATOM 668 O O . SER A 1 91 ? 1.719 8.919 10.478 1.00 96.50 91 SER A O 1
ATOM 670 N N . SER A 1 92 ? -0.266 9.504 9.614 1.00 95.69 92 SER A N 1
ATOM 671 C CA . SER A 1 92 ? -0.300 10.802 10.301 1.00 95.69 92 SER A CA 1
ATOM 672 C C . SER A 1 92 ? -0.765 10.688 11.751 1.00 95.69 92 SER A C 1
ATOM 674 O O . SER A 1 92 ? -0.438 11.554 12.556 1.00 95.69 92 SER A O 1
ATOM 676 N N . GLU A 1 93 ? -1.499 9.625 12.081 1.00 95.00 93 GLU A N 1
ATOM 677 C CA . GLU A 1 93 ? -2.127 9.415 13.389 1.00 95.00 93 GLU A CA 1
ATOM 678 C C . GLU A 1 93 ? -1.405 8.350 14.225 1.00 95.00 93 GLU A C 1
ATOM 680 O O . GLU A 1 93 ? -1.437 8.407 15.454 1.00 95.00 93 GLU A O 1
ATOM 685 N N . PHE A 1 94 ? -0.751 7.381 13.575 1.00 96.12 94 PHE A N 1
ATOM 686 C CA . PHE A 1 94 ? -0.201 6.186 14.207 1.00 96.12 94 PHE A CA 1
ATOM 687 C C . PHE A 1 94 ? 1.236 5.890 13.766 1.00 96.12 94 PHE A C 1
ATOM 689 O O . PHE A 1 94 ? 1.573 6.021 12.590 1.00 96.12 94 PHE A O 1
ATOM 696 N N . ASP A 1 95 ? 2.059 5.413 14.699 1.00 94.88 95 ASP A N 1
ATOM 697 C CA . ASP A 1 95 ? 3.439 4.993 14.440 1.00 94.88 95 ASP A CA 1
ATOM 698 C C . ASP A 1 95 ? 3.504 3.516 14.012 1.00 94.88 95 ASP A C 1
ATOM 700 O O . ASP A 1 95 ? 3.317 2.599 14.819 1.00 94.88 95 ASP A O 1
ATOM 704 N N . PHE A 1 96 ? 3.725 3.280 12.717 1.00 95.25 96 PHE A N 1
ATOM 705 C CA . PHE A 1 96 ? 3.936 1.959 12.123 1.00 95.25 96 PHE A CA 1
ATOM 706 C C . PHE A 1 96 ? 4.743 2.071 10.824 1.00 95.25 96 PHE A C 1
ATOM 708 O O . PHE A 1 96 ? 4.892 3.147 10.246 1.00 95.25 96 PHE A O 1
ATOM 715 N N . ASP A 1 97 ? 5.227 0.934 10.321 1.00 95.62 97 ASP A N 1
ATOM 716 C CA . ASP A 1 97 ? 5.925 0.854 9.035 1.00 95.62 97 ASP A CA 1
ATOM 717 C C . ASP A 1 97 ? 4.943 1.033 7.859 1.00 95.62 97 ASP A C 1
ATOM 719 O O . ASP A 1 97 ? 4.461 0.074 7.243 1.00 95.62 97 ASP A O 1
ATOM 723 N N . ALA A 1 98 ? 4.612 2.295 7.582 1.00 96.19 98 ALA A N 1
ATOM 724 C CA . ALA A 1 98 ? 3.657 2.691 6.557 1.00 96.19 98 ALA A CA 1
ATOM 725 C C . ALA A 1 98 ? 4.071 2.209 5.164 1.00 96.19 98 ALA A C 1
ATOM 727 O O . ALA A 1 98 ? 3.235 1.715 4.407 1.00 96.19 98 ALA A O 1
ATOM 728 N N . LEU A 1 99 ? 5.364 2.283 4.842 1.00 96.06 99 LEU A N 1
ATOM 729 C CA . LEU A 1 99 ? 5.884 1.915 3.528 1.00 96.06 99 LEU A CA 1
ATOM 730 C C . LEU A 1 99 ? 5.717 0.409 3.270 1.00 96.06 99 LEU A C 1
ATOM 732 O O . LEU A 1 99 ? 5.297 -0.001 2.184 1.00 96.06 99 LEU A O 1
ATOM 736 N N . ASN A 1 100 ? 5.974 -0.433 4.276 1.00 96.50 100 ASN A N 1
ATOM 737 C CA . ASN A 1 100 ? 5.766 -1.882 4.177 1.00 96.50 100 ASN A CA 1
ATOM 738 C C . ASN A 1 100 ? 4.288 -2.262 4.153 1.00 96.50 100 ASN A C 1
ATOM 740 O O . ASN A 1 100 ? 3.902 -3.129 3.367 1.00 96.50 100 ASN A O 1
ATOM 744 N N . VAL A 1 101 ? 3.442 -1.606 4.951 1.00 97.81 101 VAL A N 1
ATOM 745 C CA . VAL A 1 101 ? 1.989 -1.836 4.901 1.00 97.81 101 VAL A CA 1
ATOM 746 C C . VAL A 1 101 ? 1.419 -1.464 3.532 1.00 97.81 101 VAL A C 1
ATOM 748 O O . VAL A 1 101 ? 0.641 -2.242 2.972 1.00 97.81 101 VAL A O 1
ATOM 751 N N . GLU A 1 102 ? 1.822 -0.330 2.954 1.00 98.38 102 GLU A N 1
ATOM 752 C CA . GLU A 1 102 ? 1.404 0.079 1.608 1.00 98.38 102 GLU A CA 1
ATOM 753 C C . GLU A 1 102 ? 1.840 -0.959 0.566 1.00 98.38 102 GLU A C 1
ATOM 755 O O . GLU A 1 102 ? 1.005 -1.469 -0.179 1.00 98.38 102 GLU A O 1
ATOM 760 N N . TYR A 1 103 ? 3.116 -1.362 0.578 1.00 98.31 103 TYR A N 1
ATOM 761 C CA . TYR A 1 103 ? 3.652 -2.358 -0.355 1.00 98.31 103 TYR A CA 1
ATOM 762 C C . TYR A 1 103 ? 2.931 -3.710 -0.264 1.00 98.31 103 TYR A C 1
ATOM 764 O O . TYR A 1 103 ? 2.514 -4.260 -1.285 1.00 98.31 103 TYR A O 1
ATOM 772 N N . ARG A 1 104 ? 2.739 -4.240 0.952 1.00 98.31 104 ARG A N 1
ATOM 773 C CA . ARG A 1 104 ? 2.023 -5.510 1.163 1.00 98.31 104 ARG A CA 1
ATOM 774 C C . ARG A 1 104 ? 0.585 -5.435 0.666 1.00 98.31 104 ARG A C 1
ATOM 776 O O . ARG A 1 104 ? 0.119 -6.367 0.023 1.00 98.31 104 ARG A O 1
ATOM 783 N N . SER A 1 105 ? -0.079 -4.304 0.883 1.00 98.44 105 SER A N 1
ATOM 784 C CA . SER A 1 105 ? -1.436 -4.077 0.382 1.00 98.44 105 SER A CA 1
ATOM 785 C C . SER A 1 105 ? -1.491 -4.096 -1.145 1.00 98.44 105 SER A C 1
ATOM 787 O O . SER A 1 105 ? -2.390 -4.702 -1.720 1.00 98.44 105 SER A O 1
ATOM 789 N N . LEU A 1 106 ? -0.514 -3.479 -1.819 1.00 98.50 106 LEU A N 1
ATOM 790 C CA . LEU A 1 106 ? -0.437 -3.514 -3.281 1.00 98.50 106 LEU A CA 1
ATOM 791 C C . LEU A 1 106 ? -0.190 -4.931 -3.824 1.00 98.50 106 LEU A C 1
ATOM 793 O O . LEU A 1 106 ? -0.715 -5.270 -4.882 1.00 98.50 106 LEU A O 1
ATOM 797 N N . LEU A 1 107 ? 0.571 -5.769 -3.110 1.00 98.00 107 LEU A N 1
ATOM 798 C CA . LEU A 1 107 ? 0.792 -7.171 -3.488 1.00 98.00 107 LEU A CA 1
ATOM 799 C C . LEU A 1 107 ? -0.470 -8.038 -3.402 1.00 98.00 107 LEU A C 1
ATOM 801 O O . LEU A 1 107 ? -0.573 -9.020 -4.135 1.00 98.00 107 LEU A O 1
ATOM 805 N N . GLU A 1 108 ? -1.402 -7.702 -2.511 1.00 98.25 108 GLU A N 1
ATOM 806 C CA . GLU A 1 108 ? -2.657 -8.441 -2.343 1.00 98.25 108 GLU A CA 1
ATOM 807 C C . GLU A 1 108 ? -3.661 -8.170 -3.477 1.00 98.25 108 GLU A C 1
ATOM 809 O O . GLU A 1 108 ? -4.613 -8.933 -3.649 1.00 98.25 108 GLU A O 1
ATOM 814 N N . ILE A 1 109 ? -3.447 -7.127 -4.290 1.00 97.56 109 ILE A N 1
ATOM 815 C CA . ILE A 1 109 ? -4.291 -6.863 -5.457 1.00 97.56 109 ILE A CA 1
ATOM 816 C C . ILE A 1 109 ? -4.098 -7.991 -6.490 1.00 97.56 109 ILE A C 1
ATOM 818 O O . ILE A 1 109 ? -2.973 -8.236 -6.941 1.00 97.56 109 ILE A O 1
ATOM 822 N N . PRO A 1 110 ? -5.177 -8.659 -6.948 1.00 95.12 110 PRO A N 1
ATOM 823 C CA . PRO A 1 110 ? -5.080 -9.737 -7.925 1.00 95.12 110 PRO A CA 1
ATOM 824 C C . PRO A 1 110 ? -4.720 -9.186 -9.312 1.00 95.12 110 PRO A C 1
ATOM 826 O O . PRO A 1 110 ? -5.585 -8.931 -10.146 1.00 95.12 110 PRO A O 1
ATOM 829 N N . LEU A 1 111 ? -3.419 -9.051 -9.590 1.00 95.00 111 LEU A N 1
ATOM 830 C CA . LEU A 1 111 ? -2.887 -8.412 -10.801 1.00 95.00 111 LEU A CA 1
ATOM 831 C C . LEU A 1 111 ? -3.501 -8.945 -12.109 1.00 95.00 111 LEU A C 1
ATOM 833 O O . LEU A 1 111 ? -3.755 -8.187 -13.042 1.00 95.00 111 LEU A O 1
ATOM 837 N N . ARG A 1 112 ? -3.778 -10.253 -12.182 1.00 95.38 112 ARG A N 1
ATOM 838 C CA . ARG A 1 112 ? -4.378 -10.892 -13.369 1.00 95.38 112 ARG A CA 1
ATOM 839 C C . ARG A 1 112 ? -5.827 -10.470 -13.629 1.00 95.38 112 ARG A C 1
ATOM 841 O O . ARG A 1 112 ? -6.276 -10.592 -14.763 1.00 95.38 112 ARG A O 1
ATOM 848 N N . ALA A 1 113 ? -6.539 -10.000 -12.609 1.00 93.88 113 ALA A N 1
ATOM 849 C CA . ALA A 1 113 ? -7.924 -9.552 -12.711 1.00 93.88 113 ALA A CA 1
ATOM 850 C C . ALA A 1 113 ? -8.046 -8.058 -13.052 1.00 93.88 113 ALA A C 1
ATOM 852 O O . ALA A 1 113 ? -9.137 -7.607 -13.386 1.00 93.88 113 ALA A O 1
ATOM 853 N N . LEU A 1 114 ? -6.948 -7.294 -12.994 1.00 95.56 114 LEU A N 1
ATOM 854 C CA . LEU A 1 114 ? -6.960 -5.874 -13.338 1.00 95.56 114 LEU A CA 1
ATOM 855 C C . LEU A 1 114 ? -7.087 -5.668 -14.848 1.00 95.56 114 LEU A C 1
ATOM 857 O O . LEU A 1 114 ? -6.438 -6.371 -15.634 1.00 95.56 114 LEU A O 1
ATOM 861 N N . ASP A 1 115 ? -7.877 -4.671 -15.237 1.00 95.75 115 ASP A N 1
ATOM 862 C CA . ASP A 1 115 ? -7.827 -4.084 -16.572 1.00 95.75 115 ASP A CA 1
ATOM 863 C C . ASP A 1 115 ? -6.523 -3.274 -16.772 1.00 95.75 115 ASP A C 1
ATOM 865 O O . ASP A 1 115 ? -5.823 -2.964 -15.799 1.00 95.75 115 ASP A O 1
ATOM 869 N N . PRO A 1 116 ? -6.161 -2.927 -18.021 1.00 97.69 116 PRO A N 1
ATOM 870 C CA . PRO A 1 116 ? -4.914 -2.220 -18.302 1.00 97.69 116 PRO A CA 1
ATOM 871 C C . PRO A 1 116 ? -4.753 -0.863 -17.599 1.00 97.69 116 PRO A C 1
ATOM 873 O O . PRO A 1 116 ? -3.635 -0.498 -17.224 1.00 97.69 116 PRO A O 1
ATOM 876 N N . GLY A 1 117 ? -5.849 -0.125 -17.393 1.00 97.19 117 GLY A N 1
ATOM 877 C CA . GLY A 1 117 ? -5.827 1.166 -16.706 1.00 97.19 117 GLY A CA 1
ATOM 878 C C . GLY A 1 117 ? -5.470 0.992 -15.233 1.00 97.19 117 GLY A C 1
ATOM 879 O O . GLY A 1 117 ? -4.507 1.585 -14.749 1.00 97.19 117 GLY A O 1
ATOM 880 N N . ARG A 1 118 ? -6.159 0.079 -14.542 1.00 96.62 118 ARG A N 1
ATOM 881 C CA . ARG A 1 118 ? -5.863 -0.254 -13.136 1.00 96.62 118 ARG A CA 1
ATOM 882 C C . ARG A 1 118 ? -4.478 -0.859 -12.938 1.00 96.62 118 ARG A C 1
ATOM 884 O O . ARG A 1 118 ? -3.811 -0.567 -11.949 1.00 96.62 118 ARG A O 1
ATOM 891 N N . ALA A 1 119 ? -4.013 -1.675 -13.881 1.00 98.19 119 ALA A N 1
ATOM 892 C CA . ALA A 1 119 ? -2.651 -2.196 -13.849 1.00 98.19 119 ALA A CA 1
ATOM 893 C C . ALA A 1 119 ? -1.603 -1.073 -13.979 1.00 98.19 119 ALA A C 1
ATOM 895 O O . ALA A 1 119 ? -0.589 -1.106 -13.285 1.00 98.19 119 ALA A O 1
ATOM 896 N N . SER A 1 120 ? -1.871 -0.050 -14.798 1.00 98.44 120 SER A N 1
ATOM 897 C CA . SER A 1 120 ? -1.014 1.139 -14.906 1.00 98.44 120 SER A CA 1
ATOM 898 C C . SER A 1 120 ? -0.986 1.945 -13.605 1.00 98.44 120 SER A C 1
ATOM 900 O O . SER A 1 120 ? 0.087 2.320 -13.140 1.00 98.44 120 SER A O 1
ATOM 902 N N . GLU A 1 121 ? -2.144 2.162 -12.971 1.00 98.25 121 GLU A N 1
ATOM 903 C CA . GLU A 1 121 ? -2.226 2.828 -11.661 1.00 98.25 121 GLU A CA 1
ATOM 904 C C . GLU A 1 121 ? -1.414 2.080 -10.592 1.00 98.25 121 GLU A C 1
ATOM 906 O O . GLU A 1 121 ? -0.705 2.699 -9.796 1.00 98.25 121 GLU A O 1
ATOM 911 N N . LEU A 1 122 ? -1.480 0.743 -10.587 1.00 98.62 122 LEU A N 1
ATOM 912 C CA . LEU A 1 122 ? -0.708 -0.094 -9.667 1.00 98.62 122 LEU A CA 1
ATOM 913 C C . LEU A 1 122 ? 0.795 0.031 -9.919 1.00 98.62 122 LEU A C 1
ATOM 915 O O . LEU A 1 122 ? 1.567 0.104 -8.962 1.00 98.62 122 LEU A O 1
ATOM 919 N N . ALA A 1 123 ? 1.204 0.088 -11.186 1.00 98.62 123 ALA A N 1
ATOM 920 C CA . ALA A 1 123 ? 2.600 0.271 -11.549 1.00 98.62 123 ALA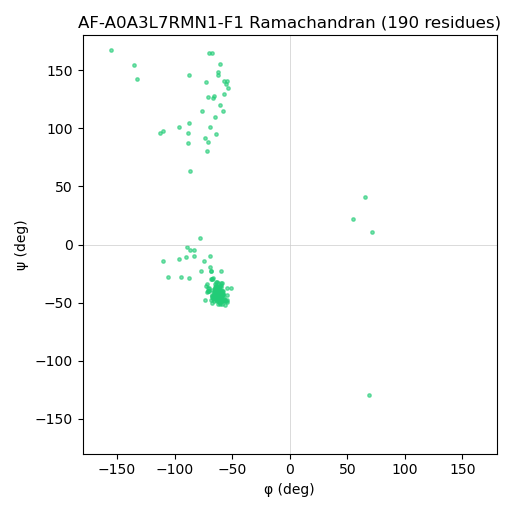 A CA 1
ATOM 921 C C . ALA A 1 123 ? 3.145 1.609 -11.030 1.00 98.62 123 ALA A C 1
ATOM 923 O O . ALA A 1 123 ? 4.147 1.625 -10.316 1.00 98.62 123 ALA A O 1
ATOM 924 N N . MET A 1 124 ? 2.425 2.707 -11.282 1.00 98.62 124 MET A N 1
ATOM 925 C CA . MET A 1 124 ? 2.792 4.041 -10.792 1.00 98.62 124 MET A CA 1
ATOM 926 C C . MET A 1 124 ? 2.856 4.098 -9.258 1.00 98.62 124 MET A C 1
ATOM 928 O O . MET A 1 124 ? 3.788 4.667 -8.689 1.00 98.62 124 MET A O 1
ATOM 932 N N . ALA A 1 125 ? 1.890 3.485 -8.56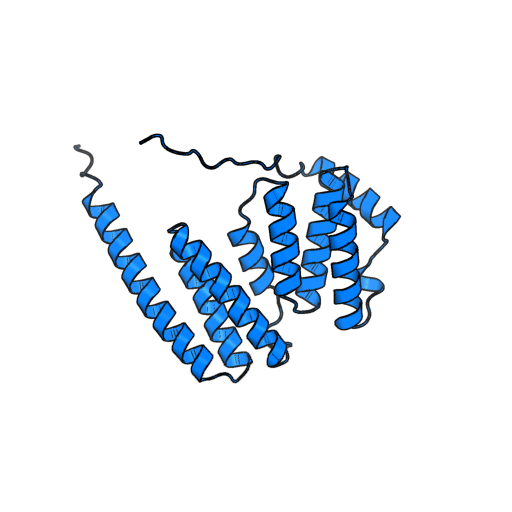6 1.00 98.50 125 ALA A N 1
ATOM 933 C CA . ALA A 1 125 ? 1.892 3.431 -7.105 1.00 98.50 125 ALA A CA 1
ATOM 934 C C . ALA A 1 125 ? 3.120 2.675 -6.565 1.00 98.50 125 ALA A C 1
ATOM 936 O O . ALA A 1 125 ? 3.788 3.149 -5.644 1.00 98.50 125 ALA A O 1
ATOM 937 N N . ALA A 1 126 ? 3.464 1.538 -7.176 1.00 98.69 126 ALA A N 1
ATOM 938 C CA . ALA A 1 126 ? 4.639 0.758 -6.806 1.00 98.69 126 ALA A CA 1
ATOM 939 C C . ALA A 1 126 ? 5.959 1.518 -7.065 1.00 98.69 126 ALA A C 1
ATOM 941 O O . ALA A 1 126 ? 6.864 1.459 -6.233 1.00 98.69 126 ALA A O 1
ATOM 942 N N . GLU A 1 127 ? 6.064 2.307 -8.141 1.00 98.56 127 GLU A N 1
ATOM 943 C CA . GLU A 1 127 ? 7.215 3.202 -8.384 1.00 98.56 127 GLU A CA 1
ATOM 944 C C . GLU A 1 127 ? 7.332 4.310 -7.333 1.00 98.56 127 GLU A C 1
ATOM 946 O O . GLU A 1 127 ? 8.435 4.659 -6.897 1.00 98.56 127 GLU A O 1
ATOM 951 N N . GLY A 1 128 ? 6.195 4.849 -6.887 1.00 98.06 128 GLY A N 1
ATOM 952 C CA . GLY A 1 128 ? 6.147 5.827 -5.802 1.00 98.06 128 GLY A CA 1
ATOM 953 C C . GLY A 1 128 ? 6.632 5.250 -4.467 1.00 98.06 128 GLY A C 1
ATOM 954 O O . GLY A 1 128 ? 7.309 5.939 -3.702 1.00 98.06 128 GLY A O 1
ATOM 955 N N . ILE A 1 129 ? 6.329 3.979 -4.183 1.00 98.31 129 ILE A N 1
ATOM 956 C CA . ILE A 1 129 ? 6.891 3.253 -3.032 1.00 98.31 129 ILE A CA 1
ATOM 957 C C . ILE A 1 129 ? 8.396 3.042 -3.217 1.00 98.31 129 ILE A C 1
ATOM 959 O O . ILE A 1 129 ? 9.156 3.338 -2.298 1.00 98.31 129 ILE A O 1
ATOM 963 N N . ALA A 1 130 ? 8.838 2.590 -4.396 1.00 98.31 130 ALA A N 1
ATOM 964 C CA . ALA A 1 130 ? 10.255 2.355 -4.673 1.00 98.31 130 ALA A CA 1
ATOM 965 C C . ALA A 1 130 ? 11.098 3.624 -4.476 1.00 98.31 130 ALA A C 1
ATOM 967 O O . ALA A 1 130 ? 12.145 3.581 -3.837 1.00 98.31 130 ALA A O 1
ATOM 968 N N . THR A 1 131 ? 10.593 4.765 -4.952 1.00 98.38 131 THR A N 1
ATOM 969 C CA . THR A 1 131 ? 11.245 6.072 -4.794 1.00 98.38 131 THR A CA 1
ATOM 970 C C . THR A 1 131 ? 11.357 6.485 -3.326 1.00 98.38 131 THR A C 1
ATOM 972 O O . THR A 1 131 ? 12.420 6.920 -2.895 1.00 98.38 131 THR A O 1
ATOM 975 N N . ARG A 1 132 ? 10.288 6.333 -2.531 1.00 97.38 132 ARG A N 1
ATOM 976 C CA . ARG A 1 132 ? 10.332 6.646 -1.091 1.00 97.38 132 ARG A CA 1
ATOM 977 C C . ARG A 1 132 ? 11.293 5.720 -0.338 1.00 97.38 132 ARG A C 1
ATOM 979 O O . ARG A 1 132 ? 12.117 6.202 0.427 1.00 97.38 132 ARG A O 1
ATOM 986 N N . ALA A 1 133 ? 11.264 4.418 -0.626 1.00 97.38 133 ALA A N 1
ATOM 987 C CA . ALA A 1 133 ? 12.165 3.448 -0.003 1.00 97.38 133 ALA A CA 1
ATOM 988 C C . ALA A 1 133 ? 13.640 3.719 -0.336 1.00 97.38 133 ALA A C 1
ATOM 990 O O . ALA A 1 133 ? 14.509 3.544 0.515 1.00 97.38 133 ALA A O 1
ATOM 991 N N . GLU A 1 134 ? 13.930 4.157 -1.563 1.00 97.31 134 GLU A N 1
ATOM 992 C CA . GLU A 1 134 ? 15.266 4.581 -1.983 1.00 97.31 134 GLU A CA 1
ATOM 993 C C . GLU A 1 134 ? 15.750 5.804 -1.187 1.00 97.31 134 GLU A C 1
ATOM 995 O O . GLU A 1 134 ? 16.871 5.789 -0.675 1.00 97.31 134 GLU A O 1
ATOM 1000 N N . ILE A 1 135 ? 14.895 6.824 -1.022 1.00 96.56 135 ILE A N 1
ATOM 1001 C CA . ILE A 1 135 ? 15.182 8.016 -0.202 1.00 96.56 135 ILE A CA 1
ATOM 1002 C C . ILE A 1 135 ? 15.500 7.611 1.246 1.00 96.56 135 ILE A C 1
ATOM 1004 O O . ILE A 1 135 ? 16.489 8.078 1.815 1.00 96.56 135 ILE A O 1
ATOM 1008 N N . ASP A 1 136 ? 14.735 6.669 1.798 1.00 94.38 136 ASP A N 1
ATOM 1009 C CA . ASP A 1 136 ? 14.917 6.134 3.153 1.00 94.38 136 ASP A CA 1
ATOM 1010 C C . ASP A 1 136 ? 16.072 5.117 3.258 1.00 94.38 136 ASP A C 1
ATOM 1012 O O . ASP A 1 136 ? 16.277 4.499 4.305 1.00 94.38 136 ASP A O 1
ATOM 1016 N N . ARG A 1 137 ? 16.842 4.911 2.177 1.00 94.69 137 ARG A N 1
ATOM 1017 C CA . ARG A 1 137 ? 17.938 3.926 2.059 1.00 94.69 137 ARG A CA 1
ATOM 1018 C C . ARG A 1 137 ? 17.524 2.483 2.375 1.00 94.69 137 ARG A C 1
ATOM 1020 O O . ARG A 1 137 ? 18.368 1.628 2.655 1.00 94.69 137 ARG A O 1
ATOM 1027 N N . SER A 1 138 ? 16.234 2.189 2.270 1.00 95.50 138 SER A N 1
ATOM 1028 C CA . SER A 1 138 ? 15.644 0.859 2.413 1.00 95.50 138 SER A CA 1
ATOM 1029 C C . SER A 1 138 ? 15.667 0.133 1.067 1.00 95.50 138 SER A C 1
ATOM 1031 O O . SER A 1 138 ? 14.635 -0.175 0.471 1.00 95.50 138 SER A O 1
ATOM 1033 N N . PHE A 1 139 ? 16.877 -0.121 0.556 1.00 96.12 139 PHE A N 1
ATOM 1034 C CA . PHE A 1 139 ? 17.087 -0.597 -0.816 1.00 96.12 139 PHE A CA 1
ATOM 1035 C C . PHE A 1 139 ? 16.399 -1.930 -1.133 1.00 96.12 139 PHE A C 1
ATOM 1037 O O . PHE A 1 139 ? 15.893 -2.093 -2.238 1.00 96.12 139 PHE A O 1
ATOM 1044 N N . ASP A 1 140 ? 16.314 -2.862 -0.180 1.00 95.38 140 ASP A N 1
ATOM 1045 C CA . ASP A 1 140 ? 15.631 -4.144 -0.408 1.00 95.38 140 ASP A CA 1
ATOM 1046 C C . ASP A 1 140 ? 14.141 -3.930 -0.719 1.00 95.38 140 ASP A C 1
ATOM 1048 O O . ASP A 1 140 ? 13.585 -4.540 -1.631 1.00 95.38 140 ASP A O 1
ATOM 1052 N N . GLN A 1 141 ? 13.502 -2.996 -0.015 1.00 96.25 141 GLN A N 1
ATOM 1053 C CA . GLN A 1 141 ? 12.110 -2.634 -0.248 1.00 96.25 141 GLN A CA 1
ATOM 1054 C C . GLN A 1 141 ? 11.928 -1.834 -1.541 1.00 96.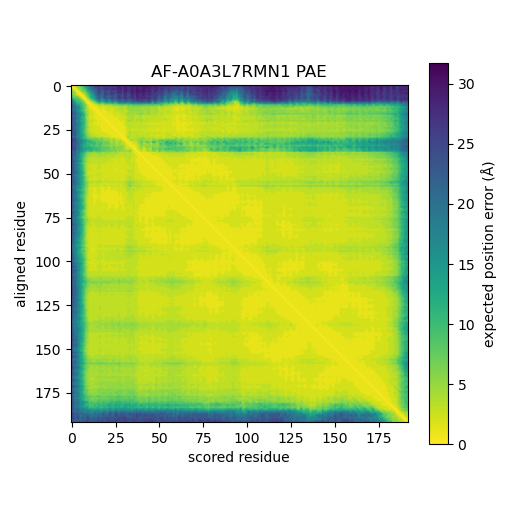25 141 GLN A C 1
ATOM 1056 O O . GLN A 1 141 ? 10.947 -2.050 -2.254 1.00 96.25 141 GLN A O 1
ATOM 1061 N N . ALA A 1 142 ? 12.890 -0.969 -1.882 1.00 98.06 142 ALA A N 1
ATOM 1062 C CA . ALA A 1 142 ? 12.894 -0.252 -3.154 1.00 98.06 142 ALA A CA 1
ATOM 1063 C C . ALA A 1 142 ? 12.925 -1.221 -4.347 1.00 98.06 142 ALA A C 1
ATOM 1065 O O . ALA A 1 142 ? 12.122 -1.089 -5.270 1.00 98.06 142 ALA A O 1
ATOM 1066 N N . LEU A 1 143 ? 13.790 -2.240 -4.295 1.00 98.19 143 LEU A N 1
ATOM 1067 C CA . LEU A 1 143 ? 13.896 -3.282 -5.321 1.00 98.19 143 LEU A CA 1
ATOM 1068 C C . LEU A 1 143 ? 12.608 -4.107 -5.438 1.00 98.19 143 LEU A C 1
ATOM 1070 O O . LEU A 1 143 ? 12.111 -4.331 -6.543 1.00 98.19 143 LEU A O 1
ATOM 1074 N N . LEU A 1 144 ? 12.034 -4.525 -4.307 1.00 98.19 144 LEU A N 1
ATOM 1075 C CA . LEU A 1 144 ? 10.777 -5.278 -4.271 1.00 98.19 144 LEU A CA 1
ATOM 1076 C C . LEU A 1 144 ? 9.606 -4.487 -4.881 1.00 98.19 144 LEU A C 1
ATOM 1078 O O . LEU A 1 144 ? 8.870 -5.011 -5.723 1.00 98.19 144 LEU A O 1
ATOM 1082 N N . ALA A 1 145 ? 9.460 -3.216 -4.501 1.00 98.31 145 ALA A N 1
ATOM 1083 C CA . ALA A 1 145 ? 8.438 -2.328 -5.047 1.00 98.31 145 ALA A CA 1
ATOM 1084 C C . ALA A 1 145 ? 8.649 -2.074 -6.550 1.00 98.31 145 ALA A C 1
ATOM 1086 O O . ALA A 1 145 ? 7.701 -2.165 -7.333 1.00 98.31 145 ALA A O 1
ATOM 1087 N N . GLN A 1 146 ? 9.895 -1.872 -6.985 1.00 98.62 146 GLN A N 1
ATOM 1088 C CA . GLN A 1 146 ? 10.220 -1.702 -8.400 1.00 98.62 146 GLN A CA 1
ATOM 1089 C C . GLN A 1 146 ? 9.904 -2.966 -9.221 1.00 98.62 146 GLN A C 1
ATOM 1091 O O . GLN A 1 146 ? 9.355 -2.878 -10.320 1.00 98.62 146 GLN A O 1
ATOM 1096 N N . GLY A 1 147 ? 10.160 -4.157 -8.673 1.00 98.50 147 GLY A N 1
ATOM 1097 C CA . GLY A 1 147 ? 9.779 -5.427 -9.296 1.00 98.50 147 GLY A CA 1
ATOM 1098 C C . GLY A 1 147 ? 8.260 -5.617 -9.429 1.00 98.50 147 GLY A C 1
ATOM 1099 O O . GLY A 1 147 ? 7.788 -6.227 -10.394 1.00 98.50 147 GLY A O 1
ATOM 1100 N N . LEU A 1 148 ? 7.463 -5.086 -8.494 1.00 98.62 148 LEU A N 1
ATOM 1101 C CA . LEU A 1 148 ? 6.004 -5.035 -8.636 1.00 98.62 148 LEU A CA 1
ATOM 1102 C C . LEU A 1 148 ? 5.584 -4.083 -9.766 1.00 98.62 148 LEU A C 1
ATOM 1104 O O . LEU A 1 148 ? 4.748 -4.478 -10.580 1.00 98.62 148 LEU A O 1
ATOM 1108 N N . SER A 1 149 ? 6.200 -2.898 -9.863 1.00 98.69 149 SER A N 1
ATOM 1109 C CA . SER A 1 149 ? 5.935 -1.948 -10.954 1.00 98.69 149 SER A CA 1
ATOM 1110 C C . SER A 1 149 ? 6.125 -2.585 -12.334 1.00 98.69 149 SER A C 1
ATOM 1112 O O . SER A 1 149 ? 5.213 -2.546 -13.157 1.00 98.69 149 SER A O 1
ATOM 1114 N N . ILE A 1 150 ? 7.256 -3.263 -12.570 1.00 98.62 150 ILE A N 1
ATOM 1115 C CA . ILE A 1 150 ? 7.548 -3.909 -13.863 1.00 98.62 150 ILE A CA 1
ATOM 1116 C C . ILE A 1 150 ? 6.434 -4.886 -14.256 1.00 98.62 150 ILE A C 1
ATOM 1118 O O . ILE A 1 150 ? 5.922 -4.833 -15.376 1.00 98.62 150 ILE A O 1
ATOM 1122 N N . ARG A 1 151 ? 6.023 -5.763 -13.330 1.00 98.50 151 ARG A N 1
ATOM 1123 C CA . ARG A 1 151 ? 4.951 -6.741 -13.582 1.00 98.50 151 ARG A CA 1
ATOM 1124 C C . ARG A 1 151 ? 3.615 -6.057 -13.862 1.00 98.50 151 ARG A C 1
ATOM 1126 O O . ARG A 1 151 ? 2.852 -6.526 -14.706 1.00 98.50 151 ARG A O 1
ATOM 1133 N N . ALA A 1 152 ? 3.331 -4.956 -13.174 1.00 98.38 152 ALA A N 1
ATOM 1134 C CA . ALA A 1 152 ? 2.115 -4.183 -13.374 1.00 98.38 152 ALA A CA 1
ATOM 1135 C C . ALA A 1 152 ? 2.107 -3.448 -14.728 1.00 98.38 152 ALA A C 1
ATOM 1137 O O . ALA A 1 152 ? 1.109 -3.522 -15.444 1.00 98.38 152 ALA A O 1
ATOM 1138 N N . TRP A 1 153 ? 3.234 -2.875 -15.163 1.00 98.62 153 TRP A N 1
ATOM 1139 C CA . TRP A 1 153 ? 3.369 -2.302 -16.507 1.00 98.62 153 TRP A CA 1
ATOM 1140 C C . TRP A 1 153 ? 3.221 -3.337 -17.619 1.00 98.62 153 TRP A C 1
ATOM 1142 O O . TRP A 1 153 ? 2.523 -3.097 -18.605 1.00 98.62 153 TRP A O 1
ATOM 1152 N N . GLN A 1 154 ? 3.821 -4.517 -17.443 1.00 98.31 154 GLN A N 1
ATOM 1153 C CA . GLN A 1 154 ? 3.637 -5.639 -18.364 1.00 98.31 154 GLN A CA 1
ATOM 1154 C C . GLN A 1 154 ? 2.164 -6.047 -18.445 1.00 98.31 154 GLN A C 1
ATOM 1156 O O . GLN A 1 154 ? 1.639 -6.248 -19.539 1.00 98.31 154 GLN A O 1
ATOM 1161 N N . ARG A 1 155 ? 1.473 -6.119 -17.299 1.00 97.94 155 ARG A N 1
ATOM 1162 C CA . ARG A 1 155 ? 0.035 -6.413 -17.255 1.00 97.94 155 ARG A CA 1
ATOM 1163 C C . ARG A 1 155 ? -0.798 -5.342 -17.957 1.00 97.94 155 ARG A C 1
ATOM 1165 O O . ARG A 1 155 ? -1.781 -5.687 -18.607 1.00 97.94 155 ARG A O 1
ATOM 1172 N N . ALA A 1 156 ? -0.399 -4.080 -17.856 1.00 98.06 156 ALA A N 1
ATOM 1173 C CA . ALA A 1 156 ? -1.034 -2.976 -18.562 1.00 98.06 156 ALA A CA 1
ATOM 1174 C C . ALA A 1 156 ? -0.803 -2.996 -20.084 1.00 98.06 156 ALA A C 1
ATOM 1176 O O . ALA A 1 156 ? -1.416 -2.210 -20.800 1.00 98.06 156 ALA A O 1
ATOM 1177 N N . GLY A 1 157 ? 0.090 -3.854 -20.594 1.00 97.94 157 GLY A N 1
ATOM 1178 C CA . GLY A 1 157 ? 0.513 -3.826 -21.995 1.00 97.94 157 GLY A CA 1
ATOM 1179 C C . GLY A 1 157 ? 1.398 -2.622 -22.342 1.00 97.94 157 GLY A C 1
ATOM 1180 O O . GLY A 1 157 ? 1.670 -2.383 -23.516 1.00 97.94 157 GLY A O 1
ATOM 1181 N N . ASN A 1 158 ? 1.877 -1.873 -21.342 1.00 98.25 158 ASN A N 1
ATOM 1182 C CA . ASN A 1 158 ? 2.748 -0.719 -21.538 1.00 98.25 158 ASN A CA 1
ATOM 1183 C C . ASN A 1 158 ? 4.217 -1.167 -21.559 1.00 98.25 158 ASN A C 1
ATOM 1185 O O . ASN A 1 158 ? 4.905 -1.195 -20.535 1.00 98.25 158 ASN A O 1
ATOM 1189 N N . ILE A 1 159 ? 4.688 -1.548 -22.747 1.00 97.50 159 ILE A N 1
ATOM 1190 C CA . ILE A 1 159 ? 6.043 -2.076 -22.957 1.00 97.50 159 ILE A CA 1
ATOM 1191 C C . ILE A 1 159 ? 7.109 -1.033 -22.598 1.00 97.50 159 ILE A C 1
ATOM 1193 O O . ILE A 1 159 ? 8.118 -1.376 -21.980 1.00 97.50 159 ILE A O 1
ATOM 1197 N N . ASP A 1 160 ? 6.891 0.233 -22.949 1.00 98.12 160 ASP A N 1
ATOM 1198 C CA . ASP A 1 160 ? 7.858 1.301 -22.685 1.00 98.12 160 ASP A CA 1
ATOM 1199 C C . ASP A 1 160 ? 7.936 1.642 -21.193 1.00 98.12 160 ASP A C 1
ATOM 1201 O O . ASP A 1 160 ? 9.036 1.827 -20.660 1.00 98.12 160 ASP A O 1
ATOM 1205 N N . GLY A 1 161 ? 6.796 1.621 -20.496 1.00 97.75 161 GLY A N 1
ATOM 1206 C CA . GLY A 1 161 ? 6.737 1.697 -19.035 1.00 97.75 161 GLY A CA 1
ATOM 1207 C C . GLY A 1 161 ? 7.515 0.554 -18.382 1.00 97.75 161 GLY A C 1
ATOM 1208 O O . GLY A 1 161 ? 8.399 0.797 -17.562 1.00 97.75 161 GLY A O 1
ATOM 1209 N N . ALA A 1 162 ? 7.290 -0.689 -18.823 1.00 98.25 162 ALA A N 1
ATOM 1210 C CA . ALA A 1 162 ? 8.001 -1.853 -18.296 1.00 98.25 162 ALA A CA 1
ATOM 1211 C C . ALA A 1 162 ? 9.521 -1.758 -18.518 1.00 98.25 162 ALA A C 1
ATOM 1213 O O . ALA A 1 162 ? 10.290 -1.991 -17.590 1.00 98.25 162 ALA A O 1
ATOM 1214 N N . ARG A 1 163 ? 9.966 -1.357 -19.718 1.00 98.44 163 ARG A N 1
ATOM 1215 C CA . ARG A 1 163 ? 11.394 -1.155 -20.031 1.00 98.44 163 ARG A CA 1
ATOM 1216 C C . ARG A 1 163 ? 12.025 -0.064 -19.172 1.00 98.44 163 ARG A C 1
ATOM 1218 O O . ARG A 1 163 ? 13.142 -0.237 -18.687 1.00 98.44 163 ARG A O 1
ATOM 1225 N N . THR A 1 164 ? 11.328 1.054 -18.989 1.00 98.31 164 THR A N 1
ATOM 1226 C CA . THR A 1 164 ? 11.791 2.157 -18.135 1.00 98.31 164 THR A CA 1
ATOM 1227 C C . THR A 1 164 ? 11.930 1.692 -16.688 1.00 98.31 164 THR A C 1
ATOM 1229 O O . THR A 1 164 ? 12.962 1.924 -16.057 1.00 98.31 164 THR A O 1
ATOM 1232 N N . ALA A 1 165 ? 10.941 0.948 -16.193 1.00 98.12 165 ALA A N 1
ATOM 1233 C CA . ALA A 1 165 ? 10.966 0.375 -14.859 1.00 98.12 165 ALA A CA 1
ATOM 1234 C C . ALA A 1 165 ? 12.093 -0.662 -14.675 1.00 98.12 165 ALA A C 1
ATOM 1236 O O . ALA A 1 165 ? 12.709 -0.692 -13.609 1.00 98.12 165 ALA A O 1
ATOM 1237 N N . THR A 1 166 ? 12.415 -1.466 -15.695 1.00 98.56 166 THR A N 1
ATOM 1238 C CA . THR A 1 166 ? 13.562 -2.394 -15.675 1.00 98.56 166 THR A CA 1
ATOM 1239 C C . THR A 1 166 ? 14.893 -1.654 -15.584 1.00 98.56 166 THR A C 1
ATOM 1241 O O . THR A 1 166 ? 15.693 -1.967 -14.709 1.00 98.56 166 THR A O 1
ATOM 1244 N N . LYS A 1 167 ? 15.110 -0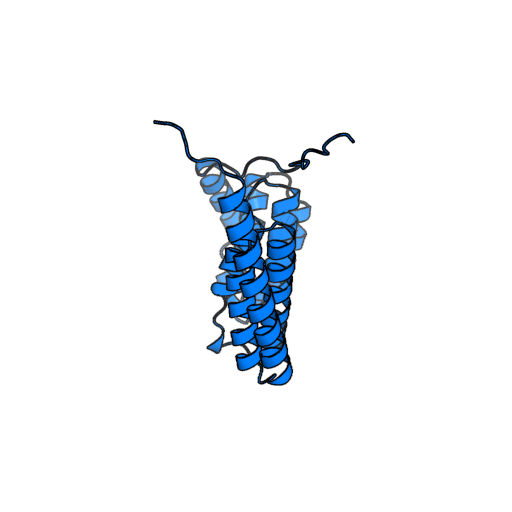.617 -16.405 1.00 98.44 167 LYS A N 1
ATOM 1245 C CA . LYS A 1 167 ? 16.327 0.211 -16.317 1.00 98.44 167 LYS A CA 1
ATOM 1246 C C . LYS A 1 167 ? 16.487 0.836 -14.931 1.00 98.44 167 LYS A C 1
ATOM 1248 O O . LYS A 1 167 ? 17.585 0.887 -14.389 1.00 98.44 167 LYS A O 1
ATOM 1253 N N . ARG A 1 168 ? 15.383 1.297 -14.331 1.00 97.94 168 ARG A N 1
ATOM 1254 C CA . ARG A 1 168 ? 15.403 1.815 -12.957 1.00 97.94 168 ARG A CA 1
ATOM 1255 C C . ARG A 1 168 ? 15.793 0.739 -11.941 1.00 97.94 168 ARG A C 1
ATOM 1257 O O . ARG A 1 168 ? 16.546 1.045 -11.021 1.00 97.94 168 ARG A O 1
ATOM 1264 N N . LEU A 1 169 ? 15.303 -0.493 -12.094 1.00 98.25 169 LEU A N 1
ATOM 1265 C CA . LEU A 1 169 ? 15.671 -1.608 -11.217 1.00 98.25 169 LEU A CA 1
ATOM 1266 C C . LEU A 1 169 ? 17.181 -1.875 -11.262 1.00 98.25 169 LEU A C 1
ATOM 1268 O O . LEU A 1 169 ? 17.802 -1.964 -10.210 1.00 98.25 169 LEU A O 1
ATOM 1272 N N . GLU A 1 170 ? 17.778 -1.915 -12.454 1.00 98.06 170 GLU A N 1
ATOM 1273 C CA . GLU A 1 170 ? 19.228 -2.096 -12.629 1.00 98.06 170 GLU A CA 1
ATOM 1274 C C . GLU A 1 170 ? 20.030 -0.991 -11.920 1.00 98.06 170 GLU A C 1
ATOM 1276 O O . GLU A 1 170 ? 20.990 -1.271 -11.196 1.00 98.06 170 GLU A O 1
ATOM 1281 N N . THR A 1 171 ? 19.601 0.270 -12.055 1.00 97.75 171 THR A N 1
ATOM 1282 C CA . THR A 1 171 ? 20.209 1.401 -11.337 1.00 97.75 171 THR A CA 1
ATOM 1283 C C . THR A 1 171 ? 20.100 1.234 -9.819 1.00 97.75 171 THR A C 1
ATOM 1285 O O . THR A 1 171 ? 21.088 1.424 -9.110 1.00 97.75 171 THR A O 1
ATOM 1288 N N . LEU A 1 172 ? 18.929 0.843 -9.305 1.00 97.50 172 LEU A N 1
ATOM 1289 C CA . LEU A 1 172 ? 18.723 0.596 -7.874 1.00 97.50 172 LEU A CA 1
ATOM 1290 C C . LEU A 1 172 ? 19.616 -0.536 -7.353 1.00 97.50 172 LEU A C 1
ATOM 1292 O O . LEU A 1 172 ? 20.188 -0.413 -6.270 1.00 97.50 172 LEU A O 1
ATOM 1296 N N . GLU A 1 173 ? 19.775 -1.620 -8.116 1.00 97.69 173 GLU A N 1
ATOM 1297 C CA . GLU A 1 173 ? 20.657 -2.732 -7.750 1.00 97.69 173 GLU A CA 1
ATOM 1298 C C . GLU A 1 173 ? 22.114 -2.284 -7.647 1.00 97.69 173 GLU A C 1
ATOM 1300 O O . GLU A 1 173 ? 22.819 -2.674 -6.711 1.00 97.69 173 GLU A O 1
ATOM 1305 N N . GLN A 1 174 ? 22.569 -1.448 -8.583 1.00 96.75 174 GLN A N 1
ATOM 1306 C CA . GLN A 1 174 ? 23.922 -0.909 -8.555 1.00 96.75 174 GLN A CA 1
ATOM 1307 C C . GLN A 1 174 ? 24.135 0.014 -7.348 1.00 96.75 174 GLN A C 1
ATOM 1309 O O . GLN A 1 174 ? 25.127 -0.134 -6.633 1.00 96.75 174 GLN A O 1
ATOM 1314 N N . THR A 1 175 ? 23.183 0.906 -7.063 1.00 95.50 175 THR A N 1
ATOM 1315 C CA . THR A 1 175 ? 23.225 1.784 -5.884 1.00 95.50 175 THR A CA 1
ATOM 1316 C C . THR A 1 175 ? 23.249 0.977 -4.582 1.00 95.50 175 THR A C 1
ATOM 1318 O O . THR A 1 175 ? 24.062 1.248 -3.696 1.00 95.50 175 THR A O 1
ATOM 1321 N N . ALA A 1 176 ? 22.417 -0.064 -4.478 1.00 94.62 176 ALA A N 1
ATOM 1322 C CA . ALA A 1 176 ? 22.363 -0.937 -3.309 1.00 94.62 176 ALA A CA 1
ATOM 1323 C C . ALA A 1 176 ? 23.683 -1.693 -3.083 1.00 94.62 176 ALA A C 1
ATOM 1325 O O . ALA A 1 176 ? 24.136 -1.821 -1.942 1.00 94.62 176 ALA A O 1
ATOM 1326 N N . LYS A 1 177 ? 24.326 -2.176 -4.157 1.00 94.69 177 LYS A N 1
ATOM 1327 C CA . LYS A 1 177 ? 25.650 -2.820 -4.092 1.00 94.69 177 LYS A CA 1
ATOM 1328 C C . LYS A 1 177 ? 26.703 -1.854 -3.553 1.00 94.69 177 LYS A C 1
ATOM 1330 O O . LYS A 1 177 ? 27.367 -2.191 -2.575 1.00 94.69 177 LYS A O 1
ATOM 1335 N N . THR A 1 178 ? 26.797 -0.651 -4.121 1.00 94.19 178 THR A N 1
ATOM 1336 C CA . THR A 1 178 ? 27.744 0.383 -3.671 1.00 94.19 178 THR A CA 1
ATOM 1337 C C . THR A 1 178 ? 27.549 0.712 -2.189 1.00 94.19 178 THR A C 1
ATOM 1339 O O . THR A 1 178 ? 28.504 0.659 -1.413 1.00 94.19 178 THR A O 1
ATOM 1342 N N . ALA A 1 179 ? 26.304 0.937 -1.756 1.00 91.38 179 ALA A N 1
ATOM 1343 C CA . ALA A 1 179 ? 25.989 1.247 -0.361 1.00 91.38 179 ALA A CA 1
ATOM 1344 C C . ALA A 1 179 ? 26.374 0.115 0.616 1.00 91.38 179 ALA A C 1
ATOM 1346 O O . ALA A 1 179 ? 26.829 0.374 1.735 1.00 91.38 179 ALA A O 1
ATOM 1347 N N . ARG A 1 180 ? 26.220 -1.155 0.209 1.00 90.56 180 ARG A N 1
ATOM 1348 C CA . ARG A 1 180 ? 26.644 -2.314 1.015 1.00 90.56 180 ARG A CA 1
ATOM 1349 C C . ARG A 1 180 ? 28.167 -2.377 1.146 1.00 90.56 180 ARG A C 1
ATOM 1351 O O . ARG A 1 180 ? 28.655 -2.558 2.262 1.00 90.56 180 ARG A O 1
ATOM 1358 N N . THR A 1 181 ? 28.905 -2.174 0.053 1.00 91.25 181 THR A N 1
ATOM 1359 C CA . THR A 1 181 ? 30.377 -2.166 0.057 1.00 91.25 181 THR A CA 1
ATOM 1360 C C . THR A 1 181 ? 30.936 -1.071 0.970 1.00 91.25 181 THR A C 1
ATOM 1362 O O . THR A 1 181 ? 31.811 -1.342 1.798 1.00 91.25 181 THR A O 1
ATOM 1365 N N . GLU A 1 182 ? 30.385 0.143 0.908 1.00 89.25 182 GLU A N 1
ATOM 1366 C CA . GLU A 1 182 ? 30.779 1.250 1.791 1.00 89.25 182 GLU A CA 1
ATOM 1367 C C . GLU A 1 182 ? 30.544 0.929 3.275 1.00 89.25 182 GLU A C 1
ATOM 1369 O O . GLU A 1 182 ? 31.391 1.212 4.127 1.00 89.25 182 GLU A O 1
ATOM 1374 N N . ARG A 1 183 ? 29.416 0.285 3.602 1.00 86.62 183 ARG A N 1
ATOM 1375 C CA . ARG A 1 183 ? 29.099 -0.113 4.981 1.00 86.62 183 ARG A CA 1
ATOM 1376 C C . ARG A 1 183 ? 30.070 -1.170 5.512 1.00 86.62 183 ARG A C 1
ATOM 1378 O O . ARG A 1 183 ? 30.478 -1.085 6.673 1.00 86.62 183 ARG A O 1
ATOM 1385 N N . THR A 1 184 ? 30.460 -2.135 4.676 1.00 84.75 184 THR A N 1
ATOM 1386 C CA . THR A 1 184 ? 31.455 -3.152 5.049 1.00 84.75 184 THR A CA 1
ATOM 1387 C C . THR A 1 184 ? 32.847 -2.557 5.248 1.00 84.75 184 THR A C 1
ATOM 1389 O O . THR A 1 184 ? 33.509 -2.906 6.217 1.00 84.75 184 THR A O 1
ATOM 1392 N N . ALA A 1 185 ? 33.261 -1.597 4.414 1.00 83.81 185 ALA A N 1
ATOM 1393 C CA . ALA A 1 185 ? 34.564 -0.941 4.540 1.00 83.81 185 ALA A CA 1
ATOM 1394 C C . ALA A 1 185 ? 34.681 -0.071 5.808 1.00 83.81 185 ALA A C 1
ATOM 1396 O O . ALA A 1 185 ? 35.765 0.076 6.367 1.00 83.81 185 ALA A O 1
ATOM 1397 N N . LYS A 1 186 ? 33.565 0.497 6.284 1.00 79.88 186 LYS A N 1
ATOM 1398 C CA . LYS A 1 186 ? 33.530 1.377 7.464 1.00 79.88 186 LYS A CA 1
ATOM 1399 C C . LYS A 1 186 ? 33.470 0.633 8.807 1.00 79.88 186 LYS A C 1
ATOM 1401 O O . LYS A 1 186 ? 33.618 1.267 9.849 1.00 79.88 186 LYS A O 1
ATOM 1406 N N . THR A 1 187 ? 33.250 -0.682 8.812 1.00 75.31 187 THR A N 1
ATOM 1407 C CA . THR A 1 187 ? 33.218 -1.483 10.047 1.00 75.31 187 THR A CA 1
ATOM 1408 C C . THR A 1 187 ? 34.596 -2.120 10.258 1.00 75.31 187 THR A C 1
ATOM 1410 O O . THR A 1 187 ? 34.895 -3.103 9.581 1.00 75.31 187 THR A O 1
ATOM 1413 N N . PRO A 1 188 ? 35.466 -1.583 11.139 1.00 67.94 188 PRO A N 1
ATOM 1414 C CA . PRO A 1 188 ? 36.769 -2.190 11.382 1.00 67.94 188 PRO A CA 1
ATOM 1415 C C . PRO A 1 188 ? 36.588 -3.604 11.959 1.00 67.94 188 PRO A C 1
ATOM 1417 O O . PRO A 1 188 ? 35.636 -3.832 12.718 1.00 67.94 188 PRO A O 1
ATOM 1420 N N . PRO A 1 189 ? 37.474 -4.559 11.624 1.00 68.81 189 PRO A N 1
ATOM 1421 C CA . PRO A 1 189 ? 37.424 -5.889 12.216 1.00 68.81 189 PRO A CA 1
ATOM 1422 C C . PRO A 1 189 ? 37.509 -5.758 13.741 1.00 68.81 189 PRO A C 1
ATOM 1424 O O . PRO A 1 189 ? 38.383 -5.062 14.260 1.00 68.81 189 PRO A O 1
AT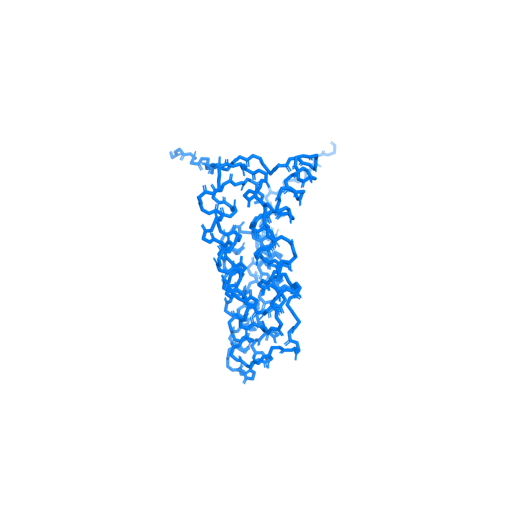OM 1427 N N . ARG A 1 190 ? 36.582 -6.402 14.468 1.00 66.50 190 ARG A N 1
ATOM 1428 C CA . ARG A 1 190 ? 36.693 -6.539 15.926 1.00 66.50 190 ARG A CA 1
ATOM 1429 C C . ARG A 1 190 ? 38.016 -7.250 16.208 1.00 66.50 190 ARG A C 1
ATOM 1431 O O . ARG A 1 190 ? 38.187 -8.387 15.773 1.00 66.50 190 ARG A O 1
ATOM 1438 N N . ALA A 1 191 ? 38.940 -6.554 16.868 1.00 65.88 191 ALA A N 1
ATOM 1439 C CA . ALA A 1 191 ? 40.176 -7.155 17.349 1.00 65.88 191 ALA A CA 1
ATOM 1440 C C . ALA A 1 191 ? 39.838 -8.338 18.283 1.00 65.88 191 ALA A C 1
ATOM 1442 O O . ALA A 1 191 ? 38.838 -8.239 19.005 1.00 65.88 191 ALA A O 1
ATOM 1443 N N . PRO A 1 192 ? 40.599 -9.446 18.206 1.00 71.88 192 PRO A N 1
ATOM 1444 C CA . PRO A 1 192 ? 40.382 -10.643 19.017 1.00 71.88 192 PRO A CA 1
ATOM 1445 C C . PRO A 1 192 ? 40.563 -10.388 20.517 1.00 71.88 192 PRO A C 1
ATOM 1447 O O . PRO A 1 192 ? 41.368 -9.498 20.878 1.00 71.88 192 PRO A O 1
#

Solvent-accessible surface area (backbone atoms only — not comparable to full-atom values): 10086 Å² total; per-residue (Å²): 133,83,82,80,72,82,78,80,75,28,45,75,64,66,51,74,69,50,43,53,56,22,49,50,54,47,36,71,76,61,54,60,60,72,82,71,32,89,43,50,69,49,24,44,54,51,20,50,52,31,54,57,50,36,71,73,48,81,51,67,36,41,25,50,49,36,34,52,50,22,28,51,34,13,31,77,43,50,36,50,68,53,28,53,48,31,40,51,59,44,48,62,53,25,57,66,70,43,69,58,53,44,50,54,48,59,67,66,26,63,67,90,76,48,54,43,68,47,20,40,49,40,13,54,49,23,42,54,50,14,55,52,26,46,74,72,65,38,43,72,58,14,49,54,25,28,57,50,14,27,57,22,15,53,64,30,67,36,61,67,58,21,54,52,38,47,56,51,42,56,53,50,53,52,52,45,50,53,56,50,54,55,54,57,72,71,54,74,79,81,78,132

Mean predicted aligned error: 5.59 Å

Foldseek 3Di:
DDDDDPPQQADAQDDPVLLVVLVVVVCVVCNQCVVVQPALVSLLVQLVVLLVVLVVDPDRSNSLVSLVSSLVSCLVSLHLPSVLSSLVSCSNHHDDPSLVSSLVSLVSRPLLPDELVSLQNSLVSLCVSLVVCVVVVVLVSNLSSLVSSLSSCVSSVNPVSNVVSVVVSVVSVVVNVVVVVVVVVPDPPDDD

pLDDT: mean 92.19, std 12.61, range [38.03, 98.69]

Nearest PDB structures (foldseek):
  8fbn-assembly1_E  TM=4.324E-01  e=2.481E-02  synthetic construct
  3ro3-assembly1_A  TM=4.710E-01  e=2.110E-01  Mus musculus
  4wnd-assembly1_A  TM=4.718E-01  e=1.635E+00  Homo sapiens
  7wkk-assembly1_D  TM=3.722E-01  e=2.162E+00  Xenopus laevis
  1hz4-assembly1_A  TM=3.039E-01  e=2.994E+00  Escherichia coli